Protein 2PVQ (pdb70)

Sequence (201 aa):
MKLYYKVGAASLAPHIILSEAGLPYELEAVDLKAKKTADGGDYFAVNPRGAVPALEVKPGTVITQNAAILQYIGDHSDVAAFKPAYGSIERARLQEALGFCSSDLHAAFSGLFAPNLSEEARAGVIANINRRLGQLEAMLSDKNAYWLGDDFTQPDAYASSVIIGWGVGQKLDLSAYPKALKLRERVLARPNVQKAFKEEGLN

GO terms:
  GO:0004364 glutathione transferase activity (F, EXP)

CATH classification: 3.40.30.10 (+1 more: 1.20.1050.10)

B-factor: mean 25.56, std 7.86, range [12.81, 60.01]

Organism: Brucella anthropi (NCBI:txid529)

InterPro domains:
  IPR004045 Glutathione S-transferase, N-terminal [PF02798] (1-74)
  IPR004045 Glutathione S-transferase, N-terminal [PS50404] (1-81)
  IPR004046 Glutathione S-transferase, C-terminal [PF00043] (120-189)
  IPR010987 Glutathione S-transferase, C-terminal-like [PS50405] (87-201)
  IPR036249 Thioredoxin-like superfamily [SSF52833] (1-76)
  IPR036282 Glutathione S-transferase, C-terminal domain superfamily [SSF47616] (89-198)
  IPR040079 Glutathione transferase family [SFLDS00019] (1-200)

Nearest PDB structures (foldseek):
  2pvq-assembly1_A-2  TM=1.005E+00  e=2.227E-33  Brucella anthropi
  2nto-assembly1_A-2  TM=1.003E+00  e=1.674E-31  Brucella anthropi
  2dsa-assembly2_C  TM=9.566E-01  e=2.421E-17  Paraburkholderia xenovorans LB400
  1f2e-assembly1_A  TM=9.346E-01  e=2.579E-16  Sphingomonas paucimobilis
  6m1t-assembly1_B  TM=9.440E-01  e=5.297E-16  Sphingobium chungbukense

Secondary structure (DSSP, 8-state):
-EEEE-TTSTTHHHHHHHHHHT---EEEE-BTTTTB-TTS-BGGGT-TT--S-EEEEETTEEEESHHHHHHHHHHTSS-GGG-PPTTSHHHHHHHHHHHHHHHHHHHHHGGG-TT--HHHHHHHHHHHHHHHHHHHHH--TT-SBTTBSS--HHHHHHHHHHHHHHHTT---TT-HHHHHHHHHHHTSHHHHHHHHHTT--

Foldseek 3Di:
DEWEDAQLALSLLLLLLLLVLVDDYHYWYADLVQCATPVGDHVCVQPVVSDDTWDPPDPPDIDDDLLVSQQVSLCPGPDDLAHDDVVPVSVVVSSVLSVLLVQLSVLLVQCPDPPQDPVNNVVSVVSNVVSLVVQLVQADPCAQANSHPDDYSSLSSLLSSVVSCVVVVHDPVVRVSSVSSNVVSCPDPSSVVSCVVSVHD

Radius of gyration: 16.62 Å; Cα contacts (8 Å, |Δi|>4): 292; chains: 1; bounding box: 33×47×42 Å

Structure (mmCIF, N/CA/C/O backbone):
data_2PVQ
#
_entry.id   2PVQ
#
_cell.length_a   58.373
_cell.length_b   58.373
_cell.length_c   214.023
_cell.angle_alpha   90.00
_cell.angle_beta   90.00
_cell.angle_gamma   120.00
#
_symmetry.space_group_name_H-M   'P 61 2 2'
#
loop_
_entity.id
_entity.type
_entity.pdbx_description
1 polymer 'glutathione S-transferase'
2 non-polymer 'SULFATE ION'
3 non-polymer GLUTATHIONE
4 water water
#
loop_
_atom_site.group_PDB
_atom_site.id
_atom_site.type_symbol
_atom_site.label_atom_id
_atom_site.label_alt_id
_atom_site.label_comp_id
_atom_site.label_asym_id
_atom_site.label_entity_id
_atom_site.label_seq_id
_atom_site.pdbx_PDB_ins_code
_atom_site.Cartn_x
_atom_site.Cartn_y
_atom_site.Cartn_z
_atom_site.occupancy
_atom_site.B_iso_or_equiv
_atom_site.auth_seq_id
_atom_site.auth_comp_id
_atom_site.auth_asym_id
_atom_site.auth_atom_id
_atom_site.pdbx_PDB_model_num
ATOM 1 N N . MET A 1 1 ? 48.482 25.972 59.078 1.00 32.13 1 MET A N 1
ATOM 2 C CA . MET A 1 1 ? 47.640 24.823 59.472 1.00 29.37 1 MET A CA 1
ATOM 3 C C . MET A 1 1 ? 48.404 23.531 59.250 1.00 27.89 1 MET A C 1
ATOM 4 O O . MET A 1 1 ? 49.325 23.510 58.457 1.00 29.72 1 MET A O 1
ATOM 9 N N . LYS A 1 2 ? 48.014 22.452 59.937 1.00 25.26 2 LYS A N 1
ATOM 10 C CA . LYS A 1 2 ? 48.693 21.170 59.838 1.00 23.68 2 LYS A CA 1
ATOM 11 C C . LYS A 1 2 ? 47.743 20.075 59.358 1.00 21.33 2 LYS A C 1
ATOM 12 O O . LYS A 1 2 ? 46.771 19.795 60.035 1.00 19.29 2 LYS A O 1
ATOM 18 N N . LEU A 1 3 ? 48.080 19.439 58.243 1.00 20.07 3 LEU A N 1
ATOM 19 C CA . LEU A 1 3 ? 47.295 18.345 57.688 1.00 19.47 3 LEU A CA 1
ATOM 20 C C . LEU A 1 3 ? 47.863 16.997 58.096 1.00 20.06 3 LEU A C 1
ATOM 21 O O . LEU A 1 3 ? 49.011 16.703 57.814 1.00 22.04 3 LEU A O 1
ATOM 26 N N . TYR A 1 4 ? 47.025 16.185 58.738 1.00 19.83 4 TYR A N 1
ATOM 27 C CA . TYR A 1 4 ? 47.309 14.792 59.057 1.00 20.39 4 TYR A CA 1
ATOM 28 C C . TYR A 1 4 ? 46.858 13.934 57.866 1.00 20.72 4 TYR A C 1
ATOM 29 O O . TYR A 1 4 ? 45.697 13.989 57.470 1.00 19.13 4 TYR A O 1
ATOM 38 N N . TYR A 1 5 ? 47.794 13.180 57.285 1.00 21.27 5 TYR A N 1
ATOM 39 C CA . TYR A 1 5 ? 47.544 12.458 56.045 1.00 22.63 5 TYR A CA 1
ATOM 40 C C . TYR A 1 5 ? 48.194 11.074 56.091 1.00 24.43 5 TYR A C 1
ATOM 41 O O . TYR A 1 5 ? 49.076 10.821 56.918 1.00 25.20 5 TYR A O 1
ATOM 50 N N . LYS A 1 6 ? 47.711 10.176 55.236 1.00 25.44 6 LYS A N 1
ATOM 51 C CA . LYS A 1 6 ? 48.416 8.932 54.900 1.00 26.75 6 LYS A CA 1
ATOM 52 C C . LYS A 1 6 ? 48.629 8.948 53.388 1.00 26.45 6 LYS A C 1
ATOM 53 O O . LYS A 1 6 ? 47.741 9.376 52.652 1.00 24.56 6 LYS A O 1
ATOM 59 N N . VAL A 1 7 ? 49.779 8.445 52.933 1.00 26.91 7 VAL A N 1
ATOM 60 C CA . VAL A 1 7 ? 50.148 8.460 51.511 1.00 27.03 7 VAL A CA 1
ATOM 61 C C . VAL A 1 7 ? 49.047 7.829 50.671 1.00 27.72 7 VAL A C 1
ATOM 62 O O . VAL A 1 7 ? 48.647 6.684 50.914 1.00 28.67 7 VAL A O 1
ATOM 66 N N . GLY A 1 8 ? 48.534 8.608 49.716 1.00 27.35 8 GLY A N 1
ATOM 67 C CA . GLY A 1 8 ? 47.553 8.142 48.750 1.00 27.40 8 GLY A CA 1
ATOM 68 C C . GLY A 1 8 ? 46.121 7.983 49.220 1.00 26.31 8 GLY A C 1
ATOM 69 O O . GLY A 1 8 ? 45.263 7.541 48.445 1.00 27.85 8 GLY A O 1
ATOM 70 N N . ALA A 1 9 ? 45.855 8.350 50.469 1.00 24.86 9 ALA A N 1
ATOM 71 C CA . ALA A 1 9 ? 44.557 8.163 51.084 1.00 23.96 9 ALA A CA 1
ATOM 72 C C . ALA A 1 9 ? 43.724 9.389 50.716 1.00 23.58 9 ALA A C 1
ATOM 73 O O . ALA A 1 9 ? 44.218 10.284 50.022 1.00 22.87 9 ALA A O 1
ATOM 75 N N . ALA A 1 10 ? 42.487 9.440 51.201 1.00 21.90 10 ALA A N 1
ATOM 76 C CA . ALA A 1 10 ? 41.568 10.521 50.870 1.00 21.06 10 ALA A CA 1
ATOM 77 C C . ALA A 1 10 ? 42.066 11.888 51.328 1.00 19.92 10 ALA A C 1
ATOM 78 O O . ALA A 1 10 ? 41.579 12.920 50.867 1.00 20.89 10 ALA A O 1
ATOM 80 N N . SER A 1 11 ? 43.009 11.898 52.256 1.00 20.18 11 SER A N 1
ATOM 81 C CA . SER A 1 11 ? 43.680 13.128 52.697 1.00 18.76 11 SER A CA 1
ATOM 82 C C . SER A 1 11 ? 44.476 13.835 51.572 1.00 18.36 11 SER A C 1
ATOM 83 O O . SER A 1 11 ? 44.818 15.012 51.695 1.00 17.95 11 SER A O 1
ATOM 86 N N . LEU A 1 12 ? 44.738 13.141 50.459 1.00 17.97 12 LEU A N 1
ATOM 87 C CA . LEU A 1 12 ? 45.380 13.759 49.296 1.00 18.52 12 LEU A CA 1
ATOM 88 C C . LEU A 1 12 ? 44.536 14.876 48.696 1.00 17.85 12 LEU A C 1
ATOM 89 O O . LEU A 1 12 ? 45.074 15.855 48.169 1.00 16.84 12 LEU A O 1
ATOM 94 N N . ALA A 1 13 ? 43.208 14.760 48.825 1.00 17.32 13 ALA A N 1
ATOM 95 C CA . ALA A 1 13 ? 42.310 15.795 48.359 1.00 16.56 13 ALA A CA 1
ATOM 96 C C . ALA A 1 13 ? 42.565 17.163 49.020 1.00 16.29 13 ALA A C 1
ATOM 97 O O . ALA A 1 13 ? 42.891 18.131 48.316 1.00 16.80 13 ALA A O 1
ATOM 99 N N . PRO A 1 14 ? 42.476 17.285 50.350 1.00 15.87 14 PRO A N 1
ATOM 100 C CA . PRO A 1 14 ? 42.858 18.564 50.978 1.00 15.61 14 PRO A CA 1
ATOM 101 C C . PRO A 1 14 ? 44.337 18.922 50.839 1.00 16.04 14 PRO A C 1
ATOM 102 O O . PRO A 1 14 ? 44.652 20.090 50.847 1.00 15.34 14 PRO A O 1
ATOM 106 N N . HIS A 1 15 ? 45.220 17.943 50.695 1.00 16.40 15 HIS A N 1
ATOM 107 C CA . HIS A 1 15 ? 46.632 18.241 50.413 1.00 17.56 15 HIS A CA 1
ATOM 108 C C . HIS A 1 15 ? 46.717 19.017 49.093 1.00 17.08 15 HIS A C 1
ATOM 109 O O . HIS A 1 15 ? 47.364 20.054 49.020 1.00 16.53 15 HIS A O 1
ATOM 116 N N . ILE A 1 16 ? 46.008 18.537 48.078 1.00 17.12 16 ILE A N 1
ATOM 117 C CA . ILE A 1 16 ? 45.959 19.188 46.773 1.00 16.72 16 ILE A CA 1
ATOM 118 C C . ILE A 1 16 ? 45.395 20.611 46.921 1.00 16.57 16 ILE A C 1
ATOM 119 O O . ILE A 1 16 ? 45.961 21.571 46.403 1.00 16.04 16 ILE A O 1
ATOM 124 N N . ILE A 1 17 ? 44.306 20.758 47.672 1.00 15.90 17 ILE A N 1
ATOM 125 C CA . ILE A 1 17 ? 43.656 22.050 47.785 1.00 15.77 17 ILE A CA 1
ATOM 126 C C . ILE A 1 17 ? 44.483 23.070 48.586 1.00 16.67 17 ILE A C 1
ATOM 127 O O . ILE A 1 17 ? 44.543 24.226 48.194 1.00 17.60 17 ILE A O 1
ATOM 132 N N . LEU A 1 18 ? 45.169 22.618 49.640 1.00 17.36 18 LEU A N 1
ATOM 133 C CA . LEU A 1 18 ? 46.134 23.436 50.360 1.00 17.75 18 LEU A CA 1
ATOM 134 C C . LEU A 1 18 ? 47.232 23.932 49.423 1.00 18.62 18 LEU A C 1
ATOM 135 O O . LEU A 1 18 ? 47.577 25.119 49.451 1.00 18.47 18 LEU A O 1
ATOM 140 N N . SER A 1 19 ? 47.766 23.041 48.584 1.00 18.83 19 SER A N 1
ATOM 141 C CA . SER A 1 19 ? 48.800 23.444 47.623 1.00 20.66 19 SER A CA 1
ATOM 142 C C . SER A 1 19 ? 48.277 24.476 46.590 1.00 21.05 19 SER A C 1
ATOM 143 O O . SER A 1 19 ? 48.934 25.476 46.323 1.00 21.96 19 SER A O 1
ATOM 146 N N . GLU A 1 20 ? 47.083 24.239 46.052 1.00 19.64 20 GLU A N 1
ATOM 147 C CA . GLU A 1 20 ? 46.435 25.136 45.113 1.00 20.49 20 GLU A CA 1
ATOM 148 C C . GLU A 1 20 ? 46.130 26.506 45.721 1.00 21.15 20 GLU A C 1
ATOM 149 O O . GLU A 1 20 ? 46.189 27.511 45.011 1.00 22.29 20 GLU A O 1
ATOM 155 N N . ALA A 1 21 ? 45.787 26.541 47.012 1.00 23.17 21 ALA A N 1
ATOM 156 C CA . ALA A 1 21 ? 45.461 27.787 47.703 1.00 24.76 21 ALA A CA 1
ATOM 157 C C . ALA A 1 21 ? 46.702 28.629 47.973 1.00 26.11 21 ALA A C 1
ATOM 158 O O . ALA A 1 21 ? 46.593 29.832 48.140 1.00 27.25 21 ALA A O 1
ATOM 160 N N . GLY A 1 22 ? 47.858 27.978 48.064 1.00 27.60 22 GLY A N 1
ATOM 161 C CA . GLY A 1 22 ? 49.124 28.653 48.312 1.00 29.06 22 GLY A CA 1
ATOM 162 C C . GLY A 1 22 ? 49.323 29.167 49.732 1.00 30.94 22 GLY A C 1
ATOM 163 O O . GLY A 1 22 ? 50.228 29.964 49.980 1.00 32.27 22 GLY A O 1
ATOM 164 N N . LEU A 1 23 ? 48.480 28.726 50.662 1.00 31.43 23 LEU A N 1
ATOM 165 C CA . LEU A 1 23 ? 48.636 29.088 52.059 1.00 32.42 23 LEU A CA 1
ATOM 166 C C . LEU A 1 23 ? 49.724 28.193 52.664 1.00 32.41 23 LEU A C 1
ATOM 167 O O . LEU A 1 23 ? 49.986 27.089 52.149 1.00 31.05 23 LEU A O 1
ATOM 172 N N . PRO A 1 24 ? 50.353 28.654 53.748 1.00 33.31 24 PRO A N 1
ATOM 173 C CA . PRO A 1 24 ? 51.393 27.862 54.418 1.00 33.06 24 PRO A CA 1
ATOM 174 C C . PRO A 1 24 ? 50.759 26.709 55.144 1.00 31.51 24 PRO A C 1
ATOM 175 O O . PRO A 1 24 ? 49.706 26.903 55.753 1.00 32.32 24 PRO A O 1
ATOM 179 N N . TYR A 1 25 ? 51.370 25.536 55.056 1.00 29.66 25 TYR A N 1
ATOM 180 C CA . TYR A 1 25 ? 50.897 24.356 55.759 1.00 28.32 25 TYR A CA 1
ATOM 181 C C . TYR A 1 25 ? 52.019 23.397 56.102 1.00 28.46 25 TYR A C 1
ATOM 182 O O . TYR A 1 25 ? 53.071 23.380 55.464 1.00 28.74 25 TYR A O 1
ATOM 191 N N . GLU A 1 26 ? 51.765 22.607 57.134 1.00 28.12 26 GLU A N 1
ATOM 192 C CA . GLU A 1 26 ? 52.659 21.569 57.590 1.00 28.46 26 GLU A CA 1
ATOM 193 C C . GLU A 1 26 ? 51.925 20.263 57.356 1.00 27.36 26 GLU A C 1
ATOM 194 O O . GLU A 1 26 ? 50.680 20.254 57.306 1.00 26.61 26 GLU A O 1
ATOM 200 N N . LEU A 1 27 ? 52.680 19.180 57.173 1.00 25.96 27 LEU A N 1
ATOM 201 C CA . LEU A 1 27 ? 52.118 17.841 56.965 1.00 25.76 27 LEU A CA 1
ATOM 202 C C . LEU A 1 27 ? 52.520 16.859 58.084 1.00 26.12 27 LEU A C 1
ATOM 203 O O . LEU A 1 27 ? 53.640 16.901 58.588 1.00 27.17 27 LEU A O 1
ATOM 208 N N . GLU A 1 28 ? 51.631 15.942 58.440 1.00 25.79 28 GLU A N 1
ATOM 209 C CA . GLU A 1 28 ? 51.922 14.916 59.437 1.00 25.82 28 GLU A CA 1
ATOM 210 C C . GLU A 1 28 ? 51.469 13.560 58.975 1.00 25.62 28 GLU A C 1
ATOM 211 O O . GLU A 1 28 ? 50.279 13.317 58.857 1.00 24.85 28 GLU A O 1
ATOM 217 N N . ALA A 1 29 ? 52.413 12.651 58.763 1.00 25.83 29 ALA A N 1
ATOM 218 C CA . ALA A 1 29 ? 52.089 11.339 58.287 1.00 26.31 29 ALA A CA 1
ATOM 219 C C . ALA A 1 29 ? 51.606 10.478 59.466 1.00 26.52 29 ALA A C 1
ATOM 220 O O . ALA A 1 29 ? 52.249 10.397 60.513 1.00 27.03 29 ALA A O 1
ATOM 222 N N . VAL A 1 30 ? 50.480 9.821 59.266 1.00 26.56 30 VAL A N 1
ATOM 223 C CA . VAL A 1 30 ? 49.875 8.967 60.266 1.00 26.97 30 VAL A CA 1
ATOM 224 C C . VAL A 1 30 ? 50.051 7.492 59.885 1.00 28.68 30 VAL A C 1
ATOM 225 O O . VAL A 1 30 ? 49.830 7.107 58.738 1.00 28.31 30 VAL A O 1
ATOM 229 N N . ASP A 1 31 ? 50.426 6.679 60.869 1.00 30.07 31 ASP A N 1
ATOM 230 C CA . ASP A 1 31 ? 50.410 5.227 60.748 1.00 32.28 31 ASP A CA 1
ATOM 231 C C . ASP A 1 31 ? 49.020 4.775 61.170 1.00 32.50 31 ASP A C 1
ATOM 232 O O . ASP A 1 31 ? 48.685 4.801 62.349 1.00 32.33 31 ASP A O 1
ATOM 237 N N . LEU A 1 32 ? 48.195 4.388 60.198 1.00 33.60 32 LEU A N 1
ATOM 238 C CA . LEU A 1 32 ? 46.792 4.039 60.472 1.00 34.78 32 LEU A CA 1
ATOM 239 C C . LEU A 1 32 ? 46.623 2.627 61.036 1.00 35.92 32 LEU A C 1
ATOM 240 O O . LEU A 1 32 ? 45.587 2.302 61.609 1.00 37.00 32 LEU A O 1
ATOM 245 N N . LYS A 1 33 ? 47.624 1.782 60.837 1.00 36.98 33 LYS A N 1
ATOM 246 C CA . LYS A 1 33 ? 47.638 0.456 61.451 1.00 38.05 33 LYS A CA 1
ATOM 247 C C . LYS A 1 33 ? 47.699 0.593 62.978 1.00 37.18 33 LYS A C 1
ATOM 248 O O . LYS A 1 33 ? 46.825 0.116 63.684 1.00 38.68 33 LYS A O 1
ATOM 254 N N . ALA A 1 34 ? 48.737 1.253 63.476 1.00 35.68 34 ALA A N 1
ATOM 255 C CA . ALA A 1 34 ? 48.922 1.451 64.907 1.00 34.59 34 ALA A CA 1
ATOM 256 C C . ALA A 1 34 ? 48.138 2.657 65.446 1.00 33.22 34 ALA A C 1
ATOM 257 O O . ALA A 1 34 ? 48.129 2.896 66.652 1.00 32.87 34 ALA A O 1
ATOM 259 N N . LYS A 1 35 ? 47.499 3.415 64.555 1.00 31.69 35 LYS A N 1
ATOM 260 C CA . LYS A 1 35 ?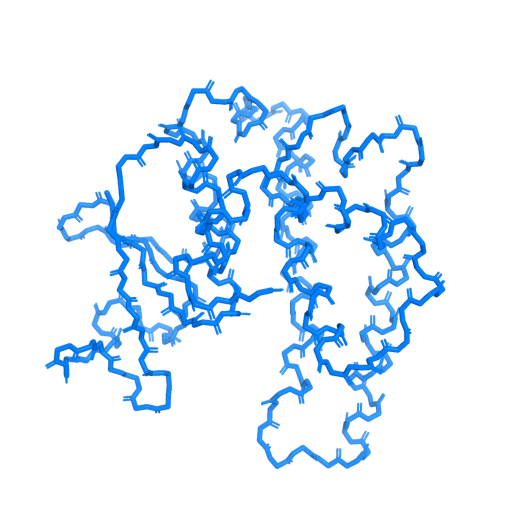 46.818 4.666 64.923 1.00 30.39 35 LYS A CA 1
ATOM 261 C C . LYS A 1 35 ? 47.757 5.581 65.727 1.00 28.77 35 LYS A C 1
ATOM 262 O O . LYS A 1 35 ? 47.443 5.995 66.840 1.00 28.19 35 LYS A O 1
ATOM 268 N N . LYS A 1 36 ? 48.911 5.869 65.138 1.00 28.04 36 LYS A N 1
ATOM 269 C CA . LYS A 1 36 ? 49.930 6.695 65.768 1.00 28.26 36 LYS A CA 1
ATOM 270 C C . LYS A 1 36 ? 50.412 7.808 64.844 1.00 27.69 36 LYS A C 1
ATOM 271 O O . LYS A 1 36 ? 50.447 7.654 63.622 1.00 27.83 36 LYS A O 1
ATOM 277 N N . THR A 1 37 ? 50.757 8.943 65.439 1.00 27.89 37 THR A N 1
ATOM 278 C CA . THR A 1 37 ? 51.481 9.987 64.729 1.00 27.80 37 THR A CA 1
ATOM 279 C C . THR A 1 37 ? 52.936 9.590 64.636 1.00 29.15 37 THR A C 1
ATOM 280 O O . THR A 1 37 ? 53.346 8.582 65.199 1.00 30.03 37 THR A O 1
ATOM 284 N N . ALA A 1 38 ? 53.716 10.381 63.909 1.00 29.71 38 ALA A N 1
ATOM 285 C CA . ALA A 1 38 ? 55.053 9.987 63.535 1.00 30.58 38 ALA A CA 1
ATOM 286 C C . ALA A 1 38 ? 56.000 10.015 64.745 1.00 31.72 38 ALA A C 1
ATOM 287 O O . ALA A 1 38 ? 56.984 9.271 64.791 1.00 31.95 38 ALA A O 1
ATOM 289 N N . ASP A 1 39 ? 55.680 10.854 65.732 1.00 31.68 39 ASP A N 1
ATOM 290 C CA . ASP A 1 39 ? 56.416 10.870 67.001 1.00 32.82 39 ASP A CA 1
ATOM 291 C C . ASP A 1 39 ? 56.061 9.703 67.944 1.00 33.61 39 ASP A C 1
ATOM 292 O O . ASP A 1 39 ? 56.750 9.479 68.931 1.00 34.87 39 ASP A O 1
ATOM 297 N N . GLY A 1 40 ? 55.011 8.950 67.624 1.00 32.93 40 GLY A N 1
ATOM 298 C CA . GLY A 1 40 ? 54.640 7.749 68.370 1.00 33.49 40 GLY A CA 1
ATOM 299 C C . GLY A 1 40 ? 53.432 7.980 69.269 1.00 32.93 40 GLY A C 1
ATOM 300 O O . GLY A 1 40 ? 52.989 7.088 69.989 1.00 34.00 40 GLY A O 1
ATOM 301 N N . GLY A 1 41 ? 52.892 9.185 69.212 1.00 29.67 41 GLY A N 1
ATOM 302 C CA . GLY A 1 41 ? 51.712 9.545 69.964 1.00 30.03 41 GLY A CA 1
ATOM 303 C C . GLY A 1 41 ? 50.417 8.961 69.431 1.00 28.48 41 GLY A C 1
ATOM 304 O O . GLY A 1 41 ? 50.363 8.374 68.341 1.00 28.37 41 GLY A O 1
ATOM 305 N N . ASP A 1 42 ? 49.369 9.148 70.220 1.00 28.09 42 ASP A N 1
ATOM 306 C CA . ASP A 1 42 ? 48.060 8.555 69.941 1.00 27.05 42 ASP A CA 1
ATOM 307 C C . ASP A 1 42 ? 47.272 9.408 68.938 1.00 24.97 42 ASP A C 1
ATOM 308 O O . ASP A 1 42 ? 46.822 10.519 69.260 1.00 24.42 42 ASP A O 1
ATOM 313 N N . TYR A 1 43 ? 47.105 8.879 67.734 1.00 23.79 43 TYR A N 1
ATOM 314 C CA . TYR A 1 43 ? 46.335 9.587 66.705 1.00 23.01 43 TYR A CA 1
ATOM 315 C C . TYR A 1 43 ? 44.862 9.791 67.101 1.00 23.04 43 TYR A C 1
ATOM 316 O O . TYR A 1 43 ? 44.216 10.723 66.629 1.00 21.77 43 TYR A O 1
ATOM 325 N N . PHE A 1 44 ? 44.321 8.922 67.953 1.00 23.81 44 PHE A N 1
ATOM 326 C CA . PHE A 1 44 ? 42.951 9.138 68.443 1.00 24.33 44 PHE A CA 1
ATOM 327 C C . PHE A 1 44 ? 42.757 10.466 69.225 1.00 24.38 44 PHE A C 1
ATOM 328 O O . PHE A 1 44 ? 41.642 10.994 69.291 1.00 22.64 44 PHE A O 1
ATOM 336 N N . ALA A 1 45 ? 43.834 11.005 69.800 1.00 24.65 45 ALA A N 1
ATOM 337 C CA . ALA A 1 45 ? 43.770 12.303 70.462 1.00 26.14 45 ALA A CA 1
ATOM 338 C C . ALA A 1 45 ? 43.605 13.445 69.448 1.00 25.31 45 ALA A C 1
ATOM 339 O O . ALA A 1 45 ? 43.095 14.533 69.804 1.00 27.15 45 ALA A O 1
ATOM 341 N N . VAL A 1 46 ? 44.096 13.213 68.224 1.00 23.61 46 VAL A N 1
ATOM 342 C CA . VAL A 1 46 ? 43.934 14.133 67.099 1.00 22.36 46 VAL A CA 1
ATOM 343 C C . VAL A 1 46 ? 42.553 14.002 66.461 1.00 21.26 46 VAL A C 1
ATOM 344 O O . VAL A 1 46 ? 41.790 14.970 66.437 1.00 20.20 46 VAL A O 1
ATOM 348 N N . ASN A 1 47 ? 42.222 12.792 65.988 1.00 19.65 47 ASN A N 1
ATOM 349 C CA . ASN A 1 47 ? 40.881 12.468 65.502 1.00 19.67 47 ASN A CA 1
ATOM 350 C C . ASN A 1 47 ? 40.326 11.232 66.221 1.00 20.81 47 ASN A C 1
ATOM 351 O O . ASN A 1 47 ? 40.762 10.135 65.927 1.00 21.30 47 ASN A O 1
ATOM 356 N N . PRO A 1 48 ? 39.415 11.401 67.187 1.00 21.27 48 PRO A N 1
ATOM 357 C CA . PRO A 1 48 ? 38.815 10.240 67.860 1.00 21.41 48 PRO A CA 1
ATOM 358 C C . PRO A 1 48 ? 38.091 9.226 66.937 1.00 22.14 48 PRO A C 1
ATOM 359 O O . PRO A 1 48 ? 37.948 8.065 67.356 1.00 23.07 48 PRO A O 1
ATOM 363 N N . ARG A 1 49 ? 37.670 9.628 65.738 1.00 22.03 49 ARG A N 1
ATOM 364 C CA . ARG A 1 49 ? 37.144 8.687 64.726 1.00 22.47 49 ARG A CA 1
ATOM 365 C C . ARG A 1 49 ? 38.242 7.863 64.062 1.00 22.90 49 ARG A C 1
ATOM 366 O O . ARG A 1 49 ? 37.950 6.886 63.381 1.00 23.35 49 ARG A O 1
ATOM 374 N N . GLY A 1 50 ? 39.499 8.267 64.213 1.00 22.30 50 GLY A N 1
ATOM 375 C CA . GLY A 1 50 ? 40.615 7.446 63.757 1.00 23.23 50 GLY A CA 1
ATOM 376 C C . GLY A 1 50 ? 40.994 7.578 62.293 1.00 22.99 50 GLY A C 1
ATOM 377 O O . GLY A 1 50 ? 41.872 6.846 61.808 1.00 25.42 50 GLY A O 1
ATOM 378 N N . ALA A 1 51 ? 40.382 8.510 61.577 1.00 21.52 51 ALA A N 1
ATOM 379 C CA . ALA A 1 51 ? 40.600 8.617 60.137 1.00 21.51 51 ALA A CA 1
ATOM 380 C C . ALA A 1 51 ? 41.458 9.808 59.786 1.00 20.12 51 ALA A C 1
ATOM 381 O O . ALA A 1 51 ? 41.548 10.767 60.559 1.00 18.63 51 ALA A O 1
ATOM 383 N N . VAL A 1 52 ? 42.097 9.706 58.627 1.00 21.12 52 VAL A N 1
ATOM 384 C CA . VAL A 1 52 ? 42.644 10.862 57.908 1.00 21.26 52 VAL A CA 1
ATOM 385 C C . VAL A 1 52 ? 41.665 11.233 56.789 1.00 21.00 52 VAL A C 1
ATOM 386 O O . VAL A 1 52 ? 40.919 10.364 56.324 1.00 21.30 52 VAL A O 1
ATOM 390 N N . PRO A 1 53 ? 41.593 12.503 56.375 1.00 19.36 53 PRO A N 1
ATOM 391 C CA . PRO A 1 53 ? 42.383 13.622 56.927 1.00 18.16 53 PRO A CA 1
ATOM 392 C C . PRO A 1 53 ? 41.887 14.184 58.264 1.00 17.68 53 PRO A C 1
ATOM 393 O O . PRO A 1 53 ? 40.746 13.969 58.661 1.00 16.41 53 PRO A O 1
ATOM 397 N N . ALA A 1 54 ? 42.780 14.898 58.950 1.00 16.45 54 ALA A N 1
ATOM 398 C CA . ALA A 1 54 ? 42.378 15.859 59.972 1.00 17.08 54 ALA A CA 1
ATOM 399 C C . ALA A 1 54 ? 43.213 17.102 59.746 1.00 16.64 54 ALA A C 1
ATOM 400 O O . ALA A 1 54 ? 44.359 17.009 59.287 1.00 17.69 54 ALA A O 1
ATOM 402 N N . LEU A 1 55 ? 42.636 18.266 60.019 1.00 16.16 55 LEU A N 1
ATOM 403 C CA . LEU A 1 55 ? 43.309 19.543 59.810 1.00 16.00 55 LEU A CA 1
ATOM 404 C C . LEU A 1 55 ? 43.402 20.333 61.139 1.00 16.64 55 LEU A C 1
ATOM 405 O O . LEU A 1 55 ? 42.405 20.751 61.698 1.00 15.13 55 LEU A O 1
ATOM 410 N N . GLU A 1 56 ? 44.597 20.533 61.663 1.00 17.17 56 GLU A N 1
ATOM 411 C CA . GLU A 1 56 ? 44.759 21.412 62.839 1.00 18.33 56 GLU A CA 1
ATOM 412 C C . GLU A 1 56 ? 44.830 22.849 62.320 1.00 19.90 56 GLU A C 1
ATOM 413 O O . GLU A 1 56 ? 45.777 23.225 61.636 1.00 21.72 56 GLU A O 1
ATOM 419 N N . VAL A 1 57 ? 43.803 23.634 62.590 1.00 21.16 57 VAL A N 1
ATOM 420 C CA . VAL A 1 57 ? 43.736 24.998 62.108 1.00 22.60 57 VAL A CA 1
ATOM 421 C C . VAL A 1 57 ? 44.677 25.850 62.937 1.00 24.18 57 VAL A C 1
ATOM 422 O O . VAL A 1 57 ? 45.399 26.719 62.408 1.00 24.79 57 VAL A O 1
ATOM 426 N N . LYS A 1 58 ? 44.662 25.603 64.241 1.00 23.40 58 LYS A N 1
ATOM 427 C CA . LYS A 1 58 ? 45.626 26.172 65.185 1.00 25.30 58 LYS A CA 1
ATOM 428 C C . LYS A 1 58 ? 45.612 25.274 66.420 1.00 23.78 58 LYS A C 1
ATOM 429 O O . LYS A 1 58 ? 44.691 24.488 66.579 1.00 22.67 58 LYS A O 1
ATOM 435 N N . PRO A 1 59 ? 46.598 25.380 67.298 1.00 24.51 59 PRO A N 1
ATOM 436 C CA . PRO A 1 59 ? 46.625 24.499 68.471 1.00 23.63 59 PRO A CA 1
ATOM 437 C C . PRO A 1 59 ? 45.265 24.472 69.203 1.00 22.96 59 PRO A C 1
ATOM 438 O O . PRO A 1 59 ? 44.698 25.515 69.591 1.00 23.32 59 PRO A O 1
ATOM 442 N N . GLY A 1 60 ? 44.749 23.269 69.377 1.00 21.31 60 GLY A N 1
ATOM 443 C CA . GLY A 1 60 ? 43.503 23.066 70.078 1.00 21.10 60 GLY A CA 1
ATOM 444 C C . GLY A 1 60 ? 42.268 23.029 69.203 1.00 21.40 60 GLY A C 1
ATOM 445 O O . GLY A 1 60 ? 41.183 22.726 69.704 1.00 21.08 60 GLY A O 1
ATOM 446 N N . THR A 1 61 ? 42.424 23.319 67.914 1.00 20.45 61 THR A N 1
ATOM 447 C CA . THR A 1 61 ? 41.312 23.311 66.968 1.00 20.76 61 THR A CA 1
ATOM 448 C C . THR A 1 61 ? 41.637 22.397 65.802 1.00 19.40 61 THR A C 1
ATOM 449 O O . THR A 1 61 ? 42.414 22.743 64.928 1.00 18.66 61 THR A O 1
ATOM 453 N N . VAL A 1 62 ? 41.046 21.201 65.815 1.00 18.26 62 VAL A N 1
ATOM 454 C CA . VAL A 1 62 ? 41.230 20.228 64.754 1.00 18.33 62 VAL A CA 1
ATOM 455 C C . VAL A 1 62 ? 39.883 19.950 64.105 1.00 17.86 62 VAL A C 1
ATOM 456 O O . VAL A 1 62 ? 38.919 19.608 64.802 1.00 17.72 62 VAL A O 1
ATOM 460 N N . ILE A 1 63 ? 39.825 20.108 62.793 1.00 17.01 63 ILE A N 1
ATOM 461 C CA . ILE A 1 63 ? 38.631 19.823 62.017 1.00 17.52 63 ILE A CA 1
ATOM 462 C C . ILE A 1 63 ? 38.781 18.470 61.366 1.00 16.44 63 ILE A C 1
ATOM 463 O O . ILE A 1 63 ? 39.826 18.158 60.790 1.00 16.24 63 ILE A O 1
ATOM 468 N N . THR A 1 64 ? 37.734 17.661 61.458 1.00 16.38 64 THR A N 1
ATOM 469 C CA . THR A 1 64 ? 37.728 16.380 60.790 1.00 16.24 64 THR A CA 1
ATOM 470 C C . THR A 1 64 ? 36.603 16.392 59.768 1.00 15.97 64 THR A C 1
ATOM 471 O O . THR A 1 64 ? 35.791 17.312 59.752 1.00 17.38 64 THR A O 1
ATOM 475 N N . GLN A 1 65 ? 36.583 15.376 58.908 1.00 15.27 65 GLN A N 1
ATOM 476 C CA . GLN A 1 65 ? 35.628 15.206 57.801 1.00 16.01 65 GLN A CA 1
ATOM 477 C C . GLN A 1 65 ? 36.057 16.001 56.568 1.00 16.73 65 GLN A C 1
ATOM 478 O O . GLN A 1 65 ? 36.156 17.234 56.593 1.00 15.06 65 GLN A O 1
ATOM 484 N N . ASN A 1 66 ? 36.267 15.280 55.471 1.00 16.96 66 ASN A N 1
ATOM 485 C CA . ASN A 1 66 ? 36.779 15.911 54.268 1.00 16.57 66 ASN A CA 1
ATOM 486 C C . ASN A 1 66 ? 35.938 17.112 53.796 1.00 16.17 66 ASN A C 1
ATOM 487 O O . ASN A 1 66 ? 36.501 18.146 53.433 1.00 15.79 66 ASN A O 1
ATOM 492 N N . ALA A 1 67 ? 34.609 17.000 53.805 1.00 16.01 67 ALA A N 1
ATOM 493 C CA . ALA A 1 67 ? 33.791 18.125 53.321 1.00 15.64 67 ALA A CA 1
ATOM 494 C C . ALA A 1 67 ? 34.065 19.420 54.105 1.00 14.67 67 ALA A C 1
ATOM 495 O O . ALA A 1 67 ? 34.181 20.506 53.519 1.00 15.46 67 ALA A O 1
ATOM 497 N N . ALA A 1 68 ? 34.185 19.292 55.417 1.00 14.36 68 ALA A N 1
ATOM 498 C CA . ALA A 1 68 ? 34.487 20.409 56.305 1.00 14.94 68 ALA A CA 1
ATOM 499 C C . ALA A 1 68 ? 35.871 20.960 56.077 1.00 14.50 68 ALA A C 1
ATOM 500 O O . ALA A 1 68 ? 36.070 22.177 56.088 1.00 14.92 68 ALA A O 1
ATOM 502 N N . ILE A 1 69 ? 36.851 20.069 55.964 1.00 13.87 69 ILE A N 1
ATOM 503 C CA . ILE A 1 69 ? 38.226 20.489 55.778 1.00 14.15 69 ILE A CA 1
ATOM 504 C C . ILE A 1 69 ? 38.393 21.196 54.426 1.00 14.65 69 ILE A C 1
ATOM 505 O O . ILE A 1 69 ? 38.988 22.291 54.344 1.00 14.21 69 ILE A O 1
ATOM 510 N N . LEU A 1 70 ? 37.841 20.594 53.383 1.00 14.66 70 LEU A N 1
ATOM 511 C CA . LEU A 1 70 ? 37.945 21.135 52.019 1.00 14.14 70 LEU A CA 1
ATOM 512 C C . LEU A 1 70 ? 37.321 22.509 51.905 1.00 13.62 70 LEU A C 1
ATOM 513 O O . LEU A 1 70 ? 37.874 23.395 51.261 1.00 12.97 70 LEU A O 1
ATOM 518 N N . GLN A 1 71 ? 36.212 22.721 52.598 1.00 13.84 71 GLN A N 1
ATOM 519 C CA . GLN A 1 71 ? 35.545 24.021 52.539 1.00 14.63 71 GLN A CA 1
ATOM 520 C C . GLN A 1 71 ? 36.195 25.050 53.463 1.00 15.40 71 GLN A C 1
ATOM 521 O O . GLN A 1 71 ? 36.147 26.248 53.191 1.00 16.14 71 GLN A O 1
ATOM 527 N N . TYR A 1 72 ? 36.794 24.599 54.570 1.00 14.82 72 TYR A N 1
ATOM 528 C CA . TYR A 1 72 ? 37.506 25.522 55.435 1.00 15.13 72 TYR A CA 1
ATOM 529 C C . TYR A 1 72 ? 38.710 26.089 54.652 1.00 15.57 72 TYR A C 1
ATOM 530 O O . TYR A 1 72 ? 38.954 27.311 54.622 1.00 14.97 72 TYR A O 1
ATOM 539 N N . ILE A 1 73 ? 39.463 25.200 54.030 1.00 14.63 73 ILE A N 1
ATOM 540 C CA . ILE A 1 73 ? 40.597 25.653 53.236 1.00 15.72 73 ILE A CA 1
ATOM 541 C C . ILE A 1 73 ? 40.120 26.611 52.149 1.00 15.23 73 ILE A C 1
ATOM 542 O O . ILE A 1 73 ? 40.718 27.640 51.960 1.00 15.58 73 ILE A O 1
ATOM 547 N N . GLY A 1 74 ? 39.038 26.274 51.452 1.00 14.94 74 GLY A N 1
ATOM 548 C CA . GLY A 1 74 ? 38.558 27.111 50.370 1.00 15.54 74 GLY A CA 1
ATOM 549 C C . GLY A 1 74 ? 38.128 28.501 50.834 1.00 16.58 74 GLY A C 1
ATOM 550 O O . GLY A 1 74 ? 38.441 29.500 50.186 1.00 17.29 74 GLY A O 1
ATOM 551 N N . ASP A 1 75 ? 37.434 28.554 51.974 1.00 16.45 75 ASP A N 1
ATOM 552 C CA . ASP A 1 75 ? 36.920 29.809 52.536 1.00 18.12 75 ASP A CA 1
ATOM 553 C C . ASP A 1 75 ? 38.076 30.707 53.050 1.00 19.14 75 ASP A C 1
ATOM 554 O O . ASP A 1 75 ? 37.935 31.934 53.111 1.00 21.55 75 ASP A O 1
ATOM 559 N N . HIS A 1 76 ? 39.208 30.111 53.388 1.00 17.31 76 HIS A N 1
ATOM 560 C CA . HIS A 1 76 ? 40.388 30.860 53.810 1.00 19.50 76 HIS A CA 1
ATOM 561 C C . HIS A 1 76 ? 41.444 31.072 52.715 1.00 20.74 76 HIS A C 1
ATOM 562 O O . HIS A 1 76 ? 42.549 31.559 52.983 1.00 22.79 76 HIS A O 1
ATOM 569 N N . SER A 1 77 ? 41.068 30.748 51.488 1.00 20.24 77 SER A N 1
ATOM 570 C CA . SER A 1 77 ? 41.877 31.014 50.315 1.00 19.83 77 SER A CA 1
ATOM 571 C C . SER A 1 77 ? 41.417 32.272 49.608 1.00 20.60 77 SER A C 1
ATOM 572 O O . SER A 1 77 ? 40.389 32.877 49.963 1.00 20.42 77 SER A O 1
ATOM 575 N N . ASP A 1 78 ? 42.178 32.635 48.569 1.00 21.25 78 ASP A N 1
ATOM 576 C CA . ASP A 1 78 ? 41.805 33.715 47.654 1.00 21.55 78 ASP A CA 1
ATOM 577 C C . ASP A 1 78 ? 41.189 33.198 46.358 1.00 20.08 78 ASP A C 1
ATOM 578 O O . ASP A 1 78 ? 40.924 33.983 45.442 1.00 20.42 78 ASP A O 1
ATOM 583 N N . VAL A 1 79 ? 40.956 31.894 46.263 1.00 17.65 79 VAL A N 1
ATOM 584 C CA . VAL A 1 79 ? 40.439 31.305 45.027 1.00 16.97 79 VAL A CA 1
ATOM 585 C C . VAL A 1 79 ? 38.922 31.337 45.044 1.00 16.45 79 VAL A C 1
ATOM 586 O O . VAL A 1 79 ? 38.304 30.551 45.774 1.00 15.42 79 VAL A O 1
ATOM 590 N N . ALA A 1 80 ? 38.328 32.224 44.252 1.00 17.36 80 ALA A N 1
ATOM 591 C CA . ALA A 1 80 ? 36.876 32.447 44.279 1.00 17.84 80 ALA A CA 1
ATOM 592 C C . ALA A 1 80 ? 36.055 31.165 44.075 1.00 17.51 80 ALA A C 1
ATOM 593 O O . ALA A 1 80 ? 35.031 30.948 44.767 1.00 17.04 80 ALA A O 1
ATOM 595 N N . ALA A 1 81 ? 36.491 30.322 43.141 1.00 17.00 81 ALA A N 1
ATOM 596 C CA . ALA A 1 81 ? 35.757 29.064 42.862 1.00 17.81 81 ALA A CA 1
ATOM 597 C C . ALA A 1 81 ? 35.691 28.151 44.071 1.00 16.54 81 ALA A C 1
ATOM 598 O O . ALA A 1 81 ? 34.784 27.343 44.195 1.00 17.48 81 ALA A O 1
ATOM 600 N N . PHE A 1 82 ? 36.680 28.242 44.955 1.00 16.41 82 PHE A N 1
ATOM 601 C CA . PHE A 1 82 ? 36.732 27.384 46.121 1.00 15.18 82 PHE A CA 1
ATOM 602 C C . PHE A 1 82 ? 35.758 27.883 47.194 1.00 15.85 82 PHE A C 1
ATOM 603 O O . PHE A 1 82 ? 35.540 27.202 48.188 1.00 14.91 82 PHE A O 1
ATOM 611 N N . LYS A 1 83 ? 35.225 29.096 47.042 1.00 15.77 83 LYS A N 1
ATOM 612 C CA . LYS A 1 83 ? 34.469 29.717 48.138 1.00 16.03 83 LYS A CA 1
ATOM 613 C C . LYS A 1 83 ? 33.247 30.478 47.651 1.00 17.31 83 LYS A C 1
ATOM 614 O O . LYS A 1 83 ? 33.149 31.704 47.855 1.00 17.26 83 LYS A O 1
ATOM 620 N N . PRO A 1 84 ? 32.315 29.781 47.021 1.00 17.37 84 PRO A N 1
ATOM 621 C CA . PRO A 1 84 ? 31.084 30.433 46.572 1.00 19.31 84 PRO A CA 1
ATOM 622 C C . PRO A 1 84 ? 30.286 30.986 47.741 1.00 20.10 84 PRO A C 1
ATOM 623 O O . PRO A 1 84 ? 30.351 30.432 48.804 1.00 19.72 84 PRO A O 1
ATOM 627 N N . ALA A 1 85 ? 29.465 32.001 47.560 1.00 23.65 85 ALA A N 1
ATOM 628 C CA . ALA A 1 85 ? 28.631 32.400 48.721 1.00 24.39 85 ALA A CA 1
ATOM 629 C C . ALA A 1 85 ? 27.694 31.300 49.250 1.00 24.40 85 ALA A C 1
ATOM 630 O O . ALA A 1 85 ? 26.942 30.681 48.493 1.00 26.17 85 ALA A O 1
ATOM 632 N N . TYR A 1 86 ? 27.758 31.061 50.560 0.50 22.18 86 TYR A N 1
ATOM 633 C CA . TYR A 1 86 ? 26.732 30.258 51.240 0.50 21.94 86 TYR A CA 1
ATOM 634 C C . TYR A 1 86 ? 25.315 30.710 50.916 0.50 23.86 86 TYR A C 1
ATOM 635 O O . TYR A 1 86 ? 24.968 31.918 50.894 0.50 23.41 86 TYR A O 1
ATOM 644 N N . GLY A 1 87 ? 24.509 29.718 50.585 1.00 25.60 87 GLY A N 1
ATOM 645 C CA . GLY A 1 87 ? 23.184 29.951 50.046 1.00 28.06 87 GLY A CA 1
ATOM 646 C C . GLY A 1 87 ? 23.102 30.099 48.528 1.00 29.63 87 GLY A C 1
ATOM 647 O O . GLY A 1 87 ? 22.013 29.942 47.979 1.00 32.71 87 GLY A O 1
ATOM 648 N N . SER A 1 88 ? 24.193 30.474 47.839 1.00 24.71 88 SER A N 1
ATOM 649 C CA . SER A 1 88 ? 24.192 30.511 46.353 1.00 23.24 88 SER A CA 1
ATOM 650 C C . SER A 1 88 ? 23.996 29.108 45.857 1.00 22.63 88 SER A C 1
ATOM 651 O O . SER A 1 88 ? 24.318 28.165 46.560 1.00 21.19 88 SER A O 1
ATOM 654 N N . ILE A 1 89 ? 23.410 28.964 44.662 1.00 21.70 89 ILE A N 1
ATOM 655 C CA . ILE A 1 89 ? 23.280 27.662 44.050 1.00 21.47 89 ILE A CA 1
ATOM 656 C C . ILE A 1 89 ? 24.663 27.057 43.858 1.00 19.97 89 ILE A C 1
ATOM 657 O O . ILE A 1 89 ? 24.826 25.863 44.056 1.00 18.84 89 ILE A O 1
ATOM 662 N N . GLU A 1 90 ? 25.681 27.878 43.571 1.00 18.98 90 GLU A N 1
ATOM 663 C CA . GLU A 1 90 ? 27.047 27.348 43.408 1.00 19.83 90 GLU A CA 1
ATOM 664 C C . GLU A 1 90 ? 27.565 26.641 44.657 1.00 18.32 90 GLU A C 1
ATOM 665 O O . GLU A 1 90 ? 28.261 25.613 44.559 1.00 19.17 90 GLU A O 1
ATOM 671 N N . ARG A 1 91 ? 27.243 27.183 45.822 1.00 17.83 91 ARG A N 1
ATOM 672 C CA . ARG A 1 91 ? 27.664 26.576 47.099 1.00 17.32 91 ARG A CA 1
ATOM 673 C C . ARG A 1 91 ? 26.953 25.230 47.297 1.00 16.33 91 ARG A C 1
ATOM 674 O O . ARG A 1 91 ? 27.574 24.263 47.710 1.00 16.21 91 ARG A O 1
ATOM 682 N N . ALA A 1 92 ? 25.665 25.178 46.974 1.00 16.17 92 ALA A N 1
ATOM 683 C CA . ALA A 1 92 ? 24.906 23.945 47.040 1.00 15.41 92 ALA A CA 1
ATOM 684 C C . ALA A 1 92 ? 25.470 22.872 46.089 1.00 15.59 92 ALA A C 1
ATOM 685 O O . ALA A 1 92 ? 25.585 21.705 46.462 1.00 14.39 92 ALA A O 1
ATOM 687 N N . ARG A 1 93 ? 25.891 23.285 44.889 1.00 16.21 93 ARG A N 1
ATOM 688 C CA . ARG A 1 93 ? 26.469 22.368 43.919 1.00 16.79 93 ARG A CA 1
ATOM 689 C C . ARG A 1 93 ? 27.820 21.863 44.421 1.00 16.37 93 ARG A C 1
ATOM 690 O O . ARG A 1 93 ? 28.127 20.681 44.270 1.00 15.73 93 ARG A O 1
ATOM 698 N N . LEU A 1 94 ? 28.608 22.739 45.024 1.00 15.64 94 LEU A N 1
ATOM 699 C CA . LEU A 1 94 ? 29.869 22.344 45.637 1.00 16.37 94 LEU A CA 1
ATOM 700 C C . LEU A 1 94 ? 29.678 21.280 46.734 1.00 15.72 94 LEU A C 1
ATOM 701 O O . LEU A 1 94 ? 30.339 20.230 46.731 1.00 15.24 94 LEU A O 1
ATOM 706 N N . GLN A 1 95 ? 28.718 21.508 47.615 1.00 14.90 95 GLN A N 1
ATOM 707 C CA . GLN A 1 95 ? 28.438 20.584 48.719 1.00 14.40 95 GLN A CA 1
ATOM 708 C C . GLN A 1 95 ? 27.821 19.293 48.232 1.00 14.25 95 GLN A C 1
ATOM 709 O O . GLN A 1 95 ? 28.100 18.226 48.783 1.00 13.49 95 GLN A O 1
ATOM 715 N N . GLU A 1 96 ? 27.032 19.378 47.170 1.00 14.09 96 GLU A N 1
ATOM 716 C CA . GLU A 1 96 ? 26.378 18.218 46.617 1.00 14.50 96 GLU A CA 1
ATOM 717 C C . GLU A 1 96 ? 27.450 17.310 46.020 1.00 14.90 96 GLU A C 1
ATOM 718 O O . GLU A 1 96 ? 27.448 16.073 46.241 1.00 14.72 96 GLU A O 1
ATOM 724 N N . ALA A 1 97 ? 28.376 17.908 45.278 1.00 14.57 97 ALA A N 1
ATOM 725 C CA . ALA A 1 97 ? 29.452 17.103 44.696 1.00 15.09 97 ALA A CA 1
ATOM 726 C C . ALA A 1 97 ? 30.322 16.492 45.791 1.00 15.83 97 ALA A C 1
ATOM 727 O O . ALA A 1 97 ? 30.722 15.313 45.669 1.00 15.00 97 ALA A O 1
ATOM 729 N N . LEU A 1 98 ? 30.620 17.250 46.856 1.00 14.76 98 LEU A N 1
ATOM 730 C CA . LEU A 1 98 ? 31.433 16.702 47.972 1.00 15.39 98 LEU A CA 1
ATOM 731 C C . LEU A 1 98 ? 30.720 15.566 48.693 1.00 15.24 98 LEU A C 1
ATOM 732 O O . LEU A 1 98 ? 31.345 14.548 49.076 1.00 15.55 98 LEU A O 1
ATOM 737 N N . GLY A 1 99 ? 29.418 15.707 48.852 1.00 14.65 99 GLY A N 1
ATOM 738 C CA . GLY A 1 99 ? 28.595 14.656 49.434 1.00 16.05 99 GLY A CA 1
ATOM 739 C C . GLY A 1 99 ? 28.627 13.411 48.548 1.00 15.54 99 GLY A C 1
ATOM 740 O O . GLY A 1 99 ? 28.726 12.287 49.069 1.00 16.49 99 GLY A O 1
ATOM 741 N N . PHE A 1 100 ? 28.541 13.592 47.232 1.00 15.45 100 PHE A N 1
ATOM 742 C CA . PHE A 1 100 ? 28.627 12.439 46.340 1.00 16.13 100 PHE A CA 1
ATOM 743 C C . PHE A 1 100 ? 30.024 11.793 46.391 1.00 16.24 100 PHE A C 1
ATOM 744 O O . PHE A 1 100 ? 30.138 10.557 46.333 1.00 17.44 100 PHE A O 1
ATOM 752 N N . CYS A 1 101 ? 31.068 12.605 46.523 1.00 15.18 101 CYS A N 1
ATOM 753 C CA . CYS A 1 101 ? 32.415 12.087 46.678 1.00 15.98 101 CYS A CA 1
ATOM 754 C C . CYS A 1 101 ? 32.491 11.151 47.883 1.00 16.71 101 CYS A C 1
ATOM 755 O O . CYS A 1 101 ? 33.166 10.109 47.810 1.00 15.35 101 CYS A O 1
ATOM 758 N N . SER A 1 102 ? 31.808 11.479 48.973 1.00 17.30 102 SER A N 1
ATOM 759 C CA A SER A 1 102 ? 31.790 10.614 50.159 0.50 18.41 102 SER A CA 1
ATOM 760 C CA B SER A 1 102 ? 31.813 10.611 50.153 0.50 18.28 102 SER A CA 1
ATOM 761 C C . SER A 1 102 ? 31.158 9.260 49.825 1.00 18.57 102 SER A C 1
ATOM 762 O O . SER A 1 102 ? 31.610 8.212 50.314 1.00 19.15 102 SER A O 1
ATOM 767 N N . ASP A 1 103 ? 30.126 9.284 48.989 1.00 18.67 103 ASP A N 1
ATOM 768 C CA . ASP A 1 103 ? 29.416 8.064 48.573 1.00 18.88 103 ASP A CA 1
ATOM 769 C C . ASP A 1 103 ? 30.348 7.213 47.722 1.00 19.14 103 ASP A C 1
ATOM 770 O O . ASP A 1 103 ? 30.422 5.997 47.922 1.00 19.81 103 ASP A O 1
ATOM 775 N N . LEU A 1 104 ? 31.042 7.864 46.789 1.00 17.80 104 LEU A N 1
ATOM 776 C CA . LEU A 1 104 ? 31.987 7.209 45.886 1.00 18.81 104 LEU A CA 1
ATOM 777 C C . LEU A 1 104 ? 33.128 6.601 46.686 1.00 18.66 104 LEU A C 1
ATOM 778 O O . LEU A 1 104 ? 33.515 5.444 46.453 1.00 18.73 104 LEU A O 1
ATOM 783 N N . HIS A 1 105 ? 33.649 7.383 47.627 1.00 18.90 105 HIS A N 1
ATOM 784 C CA . HIS A 1 105 ? 34.682 6.949 48.564 1.00 20.03 105 HIS A CA 1
ATOM 785 C C . HIS A 1 105 ? 34.229 5.713 49.322 1.00 20.70 105 HIS A C 1
ATOM 786 O O . HIS A 1 105 ? 34.970 4.733 49.386 1.00 21.48 105 HIS A O 1
ATOM 793 N N . ALA A 1 106 ? 33.009 5.732 49.842 1.00 20.32 106 ALA A N 1
ATOM 794 C CA . ALA A 1 106 ? 32.486 4.604 50.618 1.00 21.80 106 ALA A CA 1
ATOM 795 C C . ALA A 1 106 ? 32.393 3.291 49.808 1.00 22.76 106 ALA A C 1
ATOM 796 O O . ALA A 1 106 ? 32.643 2.194 50.345 1.00 23.35 106 ALA A O 1
ATOM 798 N N . ALA A 1 107 ? 32.038 3.383 48.531 1.00 22.64 107 ALA A N 1
ATOM 799 C CA . ALA A 1 107 ? 32.022 2.219 47.660 1.00 23.67 107 ALA A CA 1
ATOM 800 C C . ALA A 1 107 ? 33.435 1.650 47.510 1.00 24.78 107 ALA A C 1
ATOM 801 O O . ALA A 1 107 ? 33.643 0.435 47.645 1.00 24.67 107 ALA A O 1
ATOM 803 N N . PHE A 1 108 ? 34.404 2.519 47.245 1.00 24.50 108 PHE A N 1
ATOM 804 C CA . PHE A 1 108 ? 35.804 2.080 47.113 1.00 26.21 108 PHE A CA 1
ATOM 805 C C . PHE A 1 108 ? 36.415 1.503 48.384 1.00 27.40 108 PHE A C 1
ATOM 806 O O . PHE A 1 108 ? 37.224 0.579 48.292 1.00 29.65 108 PHE A O 1
ATOM 814 N N . SER A 1 109 ? 36.046 2.030 49.548 1.00 27.74 109 SER A N 1
ATOM 815 C CA . SER A 1 109 ? 36.621 1.606 50.832 1.00 29.17 109 SER A CA 1
ATOM 816 C C . SER A 1 109 ? 36.453 0.114 51.074 1.00 30.45 109 SER A C 1
ATOM 817 O O . SER A 1 109 ? 37.311 -0.502 51.706 1.00 31.75 109 SER A O 1
ATOM 820 N N . GLY A 1 110 ? 35.341 -0.445 50.597 1.00 30.41 110 GLY A N 1
ATOM 821 C CA . GLY A 1 110 ? 35.052 -1.866 50.752 1.00 31.98 110 GLY A CA 1
ATOM 822 C C . GLY A 1 110 ? 36.103 -2.789 50.158 1.00 32.55 110 GLY A C 1
ATOM 823 O O . GLY A 1 110 ? 36.309 -3.906 50.621 1.00 34.68 110 GLY A O 1
ATOM 824 N N . LEU A 1 111 ? 36.757 -2.316 49.113 1.00 32.30 111 LEU A N 1
ATOM 825 C CA . LEU A 1 111 ? 37.775 -3.061 48.388 1.00 33.21 111 LEU A CA 1
ATOM 826 C C . LEU A 1 111 ? 39.059 -3.312 49.199 1.00 34.30 111 LEU A C 1
ATOM 827 O O . LEU A 1 111 ? 39.771 -4.310 48.977 1.00 34.76 111 LEU A O 1
ATOM 832 N N . PHE A 1 112 ? 39.362 -2.394 50.115 1.00 33.83 112 PHE A N 1
ATOM 833 C CA . PHE A 1 112 ? 40.579 -2.472 50.929 1.00 35.19 112 PHE A CA 1
ATOM 834 C C . PHE A 1 112 ? 40.339 -3.000 52.349 1.00 36.24 112 PHE A C 1
ATOM 835 O O . PHE A 1 112 ? 41.243 -2.914 53.199 1.00 37.31 112 PHE A O 1
ATOM 843 N N . ALA A 1 113 ? 39.138 -3.516 52.623 1.00 36.36 113 ALA A N 1
ATOM 844 C CA . ALA A 1 113 ? 38.829 -4.101 53.938 1.00 38.44 113 ALA A CA 1
ATOM 845 C C . ALA A 1 113 ? 39.559 -5.444 54.096 1.00 40.38 113 ALA A C 1
ATOM 846 O O . ALA A 1 113 ? 39.699 -6.182 53.113 1.00 40.89 113 ALA A O 1
ATOM 848 N N . PRO A 1 114 ? 40.045 -5.765 55.302 1.00 38.63 114 PRO A N 1
ATOM 849 C CA . PRO A 1 114 ? 40.814 -7.002 55.500 1.00 39.50 114 PRO A CA 1
ATOM 850 C C . PRO A 1 114 ? 39.942 -8.261 55.459 1.00 39.54 114 PRO A C 1
ATOM 851 O O . PRO A 1 114 ? 38.740 -8.209 55.769 1.00 39.72 114 PRO A O 1
ATOM 855 N N . ASN A 1 115 ? 40.554 -9.379 55.068 1.00 39.82 115 ASN A N 1
ATOM 856 C CA . ASN A 1 115 ? 39.846 -10.666 54.972 1.00 39.99 115 ASN A CA 1
ATOM 857 C C . ASN A 1 115 ? 38.604 -10.521 54.101 1.00 38.42 115 ASN A C 1
ATOM 858 O O . ASN A 1 115 ? 37.487 -10.949 54.466 1.00 38.57 115 ASN A O 1
ATOM 863 N N . LEU A 1 116 ? 38.787 -9.854 52.970 1.00 36.48 116 LEU A N 1
ATOM 864 C CA . LEU A 1 116 ? 37.683 -9.622 52.067 1.00 34.93 116 LEU A CA 1
ATOM 865 C C . LEU A 1 116 ? 37.568 -10.861 51.198 1.00 34.04 116 LEU A C 1
ATOM 866 O O . LEU A 1 116 ? 38.518 -11.228 50.503 1.00 34.45 116 LEU A O 1
ATOM 871 N N . SER A 1 117 ? 36.418 -11.519 51.291 1.00 33.77 117 SER A N 1
ATOM 872 C CA . SER A 1 117 ? 36.142 -12.730 50.518 1.00 33.78 117 SER A CA 1
ATOM 873 C C . SER A 1 117 ? 35.905 -12.360 49.060 1.00 32.89 117 SER A C 1
ATOM 874 O O . SER A 1 117 ? 35.591 -11.220 48.733 1.00 31.95 117 SER A O 1
ATOM 877 N N . GLU A 1 118 ? 36.059 -13.323 48.175 1.00 32.55 118 G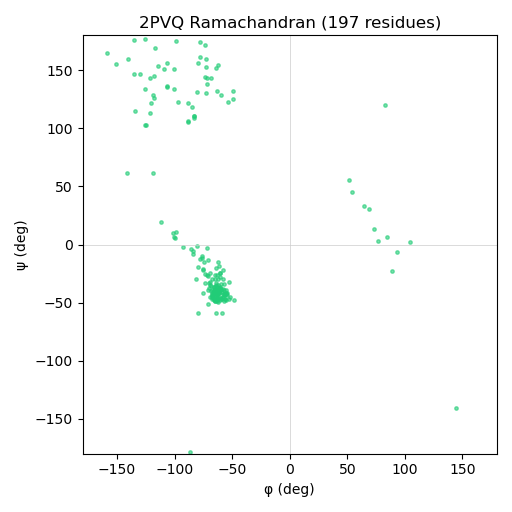LU A N 1
ATOM 878 C CA . GLU A 1 118 ? 35.869 -13.067 46.752 1.00 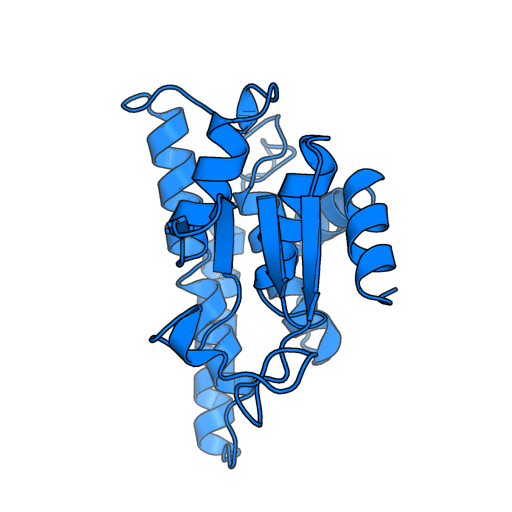32.47 118 GLU A CA 1
ATOM 879 C C . GLU A 1 118 ? 34.419 -12.666 46.481 1.00 31.02 118 GLU A C 1
ATOM 880 O O . GLU A 1 118 ? 34.158 -11.812 45.654 1.00 30.67 118 GLU A O 1
ATOM 886 N N . GLU A 1 119 ? 33.488 -13.271 47.204 1.00 31.41 119 GLU A N 1
ATOM 887 C CA . GLU A 1 119 ? 32.055 -13.016 47.028 1.00 31.19 119 GLU A CA 1
ATOM 888 C C . GLU A 1 119 ? 31.688 -11.618 47.541 1.00 30.27 119 GLU A C 1
ATOM 889 O O . GLU A 1 119 ? 31.054 -10.826 46.844 1.00 28.71 119 GLU A O 1
ATOM 895 N N . ALA A 1 120 ? 32.088 -11.306 48.761 1.00 29.90 120 ALA A N 1
ATOM 896 C CA . ALA A 1 120 ? 31.923 -9.932 49.266 1.00 29.67 120 ALA A CA 1
ATOM 897 C C . ALA A 1 120 ? 32.583 -8.905 48.324 1.00 28.32 120 ALA A C 1
ATOM 898 O O . ALA A 1 120 ? 31.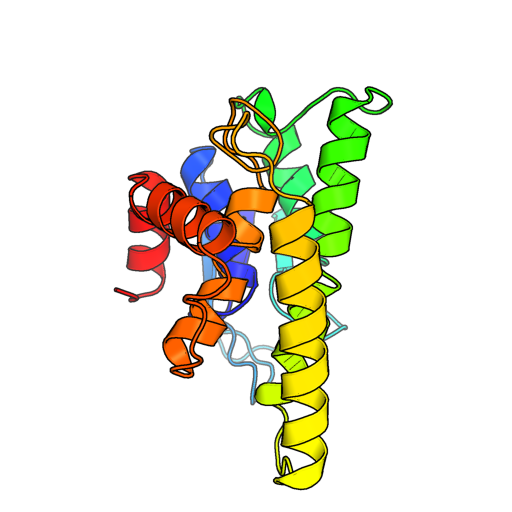997 -7.863 48.031 1.00 28.24 120 ALA A O 1
ATOM 900 N N . ARG A 1 121 ? 33.786 -9.216 47.837 1.00 27.88 121 ARG A N 1
ATOM 901 C CA . ARG A 1 121 ? 34.484 -8.371 46.882 1.00 26.61 121 ARG A CA 1
ATOM 902 C C . ARG A 1 121 ? 33.630 -8.097 45.627 1.00 26.38 121 ARG A C 1
ATOM 903 O O . ARG A 1 121 ? 33.603 -6.968 45.145 1.00 25.96 121 ARG A O 1
ATOM 911 N N . ALA A 1 122 ? 32.929 -9.104 45.113 1.00 25.98 122 ALA A N 1
ATOM 912 C CA . ALA A 1 122 ? 32.088 -8.892 43.932 1.00 25.78 122 ALA A CA 1
ATOM 913 C C . ALA A 1 122 ? 31.005 -7.840 44.166 1.00 25.31 122 ALA A C 1
ATOM 914 O O . ALA A 1 122 ? 30.665 -7.066 43.253 1.00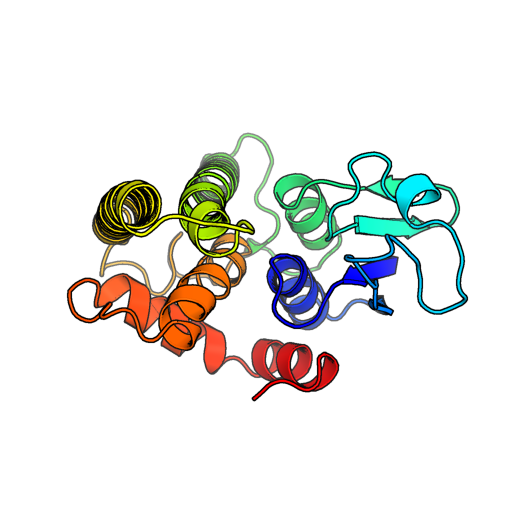 25.32 122 ALA A O 1
ATOM 916 N N . GLY A 1 123 ? 30.412 -7.850 45.355 1.00 25.46 123 GLY A N 1
ATOM 917 C CA . GLY A 1 123 ? 29.405 -6.862 45.706 1.00 25.03 123 GLY A CA 1
ATOM 918 C C . GLY A 1 123 ? 29.975 -5.450 45.795 1.00 24.41 123 GLY A C 1
ATOM 919 O O . GLY A 1 123 ? 29.306 -4.493 45.426 1.00 23.97 123 GLY A O 1
ATOM 920 N N . VAL A 1 124 ? 31.203 -5.344 46.287 1.00 24.18 124 VAL A N 1
ATOM 921 C CA . VAL A 1 124 ? 31.947 -4.083 46.376 1.00 24.18 124 VAL A CA 1
ATOM 922 C C . VAL A 1 124 ? 32.171 -3.539 44.972 1.00 23.91 124 VAL A C 1
ATOM 923 O O . VAL A 1 124 ? 31.892 -2.372 44.703 1.00 22.81 124 VAL A O 1
ATOM 927 N N . ILE A 1 125 ? 32.656 -4.402 44.077 1.00 22.90 125 ILE A N 1
ATOM 928 C CA . ILE A 1 125 ? 32.856 -4.045 42.666 1.00 22.06 125 ILE A CA 1
ATOM 929 C C . ILE A 1 125 ? 31.555 -3.607 42.014 1.00 21.27 125 ILE A C 1
ATOM 930 O O . ILE A 1 125 ? 31.551 -2.670 41.231 1.00 20.39 125 ILE A O 1
ATOM 935 N N . ALA A 1 126 ? 30.460 -4.284 42.318 1.00 20.87 126 ALA A N 1
ATOM 936 C CA . ALA A 1 126 ? 29.173 -3.895 41.756 1.00 21.31 126 ALA A CA 1
ATOM 937 C C . ALA A 1 126 ? 28.782 -2.478 42.224 1.00 20.51 126 ALA A C 1
ATOM 938 O O . ALA A 1 126 ? 28.321 -1.656 41.416 1.00 21.61 126 ALA A O 1
ATOM 940 N N . ASN A 1 127 ? 28.994 -2.178 43.489 1.00 20.95 127 ASN A N 1
ATOM 941 C CA . ASN A 1 127 ? 28.681 -0.830 44.005 0.50 20.43 127 ASN A CA 1
ATOM 942 C C . ASN A 1 127 ? 29.639 0.243 43.450 1.00 20.27 127 ASN A C 1
ATOM 943 O O . ASN A 1 127 ? 29.227 1.373 43.185 1.00 20.18 127 ASN A O 1
ATOM 948 N N . ILE A 1 128 ? 30.905 -0.116 43.244 1.00 19.76 128 ILE A N 1
ATOM 949 C CA . ILE A 1 128 ? 31.877 0.807 42.646 1.00 19.89 128 ILE A CA 1
ATOM 950 C C . ILE A 1 128 ? 31.414 1.131 41.218 1.00 20.47 128 ILE A C 1
ATOM 951 O O . ILE A 1 128 ? 31.354 2.295 40.824 1.00 19.38 128 ILE A O 1
ATOM 956 N N . ASN A 1 129 ? 31.081 0.086 40.453 1.00 21.03 129 ASN A N 1
ATOM 957 C CA . ASN A 1 129 ? 30.559 0.236 39.094 1.00 21.94 129 ASN A CA 1
ATOM 958 C C . ASN A 1 129 ? 29.305 1.136 39.092 1.00 21.84 129 ASN A C 1
ATOM 959 O O . ASN A 1 129 ? 29.188 2.054 38.273 1.00 22.05 129 ASN A O 1
ATOM 964 N N . ARG A 1 130 ? 28.407 0.950 40.061 1.00 21.36 130 ARG A N 1
ATOM 965 C CA . ARG A 1 130 ? 27.185 1.756 40.140 1.00 21.67 130 ARG A CA 1
ATOM 966 C C . ARG A 1 130 ? 27.506 3.244 40.429 1.00 20.68 130 ARG A C 1
ATOM 967 O O . ARG A 1 130 ? 26.949 4.161 39.787 1.00 19.88 130 ARG A O 1
ATOM 975 N N . ARG A 1 131 ? 28.368 3.476 41.410 1.00 20.25 131 ARG A N 1
ATOM 976 C CA . ARG A 1 131 ? 28.772 4.868 41.754 1.00 20.11 131 ARG A CA 1
ATOM 977 C C . ARG A 1 131 ? 29.569 5.549 40.643 1.00 19.83 131 ARG A C 1
ATOM 978 O O . ARG A 1 131 ? 29.429 6.760 40.403 1.00 18.04 131 ARG A O 1
ATOM 986 N N . LEU A 1 132 ? 30.462 4.806 39.991 1.00 19.57 132 LEU A N 1
ATOM 987 C CA . LEU A 1 132 ? 31.187 5.343 38.848 1.00 20.19 132 LEU A CA 1
ATOM 988 C C . LEU A 1 132 ? 30.232 5.717 37.724 1.00 19.99 132 LEU A C 1
ATOM 989 O O . LEU A 1 132 ? 30.365 6.798 37.133 1.00 20.68 132 LEU A O 1
ATOM 994 N N . GLY A 1 133 ? 29.225 4.883 37.456 1.00 19.90 133 GLY A N 1
ATOM 995 C CA . GLY A 1 133 ? 28.211 5.222 36.461 1.00 20.25 133 GLY A CA 1
ATOM 996 C C . GLY A 1 133 ? 27.435 6.496 36.787 1.00 19.84 133 GLY A C 1
ATOM 997 O O . GLY A 1 133 ? 27.083 7.284 35.889 1.00 20.46 133 GLY A O 1
ATOM 998 N N . GLN A 1 134 ? 27.174 6.709 38.070 1.00 18.75 134 GLN A N 1
ATOM 999 C CA . GLN A 1 134 ? 26.473 7.898 38.527 1.00 18.93 134 GLN A CA 1
ATOM 1000 C C . GLN A 1 134 ? 27.346 9.143 38.395 1.00 18.90 134 GLN A C 1
ATOM 1001 O O . GLN A 1 134 ? 26.841 10.201 38.013 1.00 19.36 134 GLN A O 1
ATOM 1007 N N . LEU A 1 135 ? 28.649 9.026 38.696 1.00 18.19 135 LEU A N 1
ATOM 1008 C CA . LEU A 1 135 ? 29.598 10.139 38.523 1.00 18.04 135 LEU A CA 1
ATOM 1009 C C . LEU A 1 135 ? 29.668 10.477 37.056 1.00 18.74 135 LEU A C 1
ATOM 1010 O O . LEU A 1 135 ? 29.608 11.632 36.664 1.00 17.39 135 LEU A O 1
ATOM 1015 N N . GLU A 1 136 ? 29.812 9.446 36.225 1.00 17.79 136 GLU A N 1
ATOM 1016 C CA . GLU A 1 136 ? 29.894 9.658 34.797 1.00 19.37 136 GLU A CA 1
ATOM 1017 C C . GLU A 1 136 ? 28.673 10.409 34.231 1.00 19.67 136 GLU A C 1
ATOM 1018 O O . GLU A 1 136 ? 28.812 11.308 33.383 1.00 20.42 136 GLU A O 1
ATOM 1024 N N . ALA A 1 137 ? 27.480 10.036 34.693 1.00 20.76 137 ALA A N 1
ATOM 1025 C CA . ALA A 1 137 ? 26.244 10.663 34.236 1.00 21.42 137 ALA A CA 1
ATOM 1026 C C . ALA A 1 137 ? 26.141 12.103 34.738 1.00 22.55 137 ALA A C 1
ATOM 1027 O O . ALA A 1 137 ? 25.564 12.950 34.061 1.00 20.97 137 ALA A O 1
ATOM 1029 N N . MET A 1 138 ? 26.699 12.357 35.917 1.00 22.19 138 MET A N 1
ATOM 1030 C CA . MET A 1 138 ? 26.624 13.672 36.540 1.00 24.51 138 MET A CA 1
ATOM 1031 C C . MET A 1 138 ? 27.537 14.664 35.831 1.00 23.72 138 MET A C 1
ATOM 1032 O O . MET A 1 138 ? 27.226 15.851 35.740 1.00 23.41 138 MET A O 1
ATOM 1037 N N . LEU A 1 139 ? 28.666 14.173 35.328 1.00 23.16 139 LEU A N 1
ATOM 1038 C CA . LEU A 1 139 ? 29.570 15.010 34.552 1.00 22.85 139 LEU A CA 1
ATOM 1039 C C . LEU A 1 139 ? 28.943 15.396 33.207 1.00 24.07 139 LEU A C 1
ATOM 1040 O O . LEU A 1 139 ? 28.212 14.618 32.609 1.00 23.62 139 LEU A O 1
ATOM 1045 N N . SER A 1 140 ? 29.210 16.623 32.760 1.00 24.97 140 SER A N 1
ATOM 1046 C CA . SER A 1 140 ? 28.661 17.153 31.508 1.00 25.89 140 SER A CA 1
ATOM 1047 C C . SER A 1 140 ? 29.819 17.633 30.638 1.00 26.48 140 SER A C 1
ATOM 1048 O O . SER A 1 140 ? 30.705 18.326 31.125 1.00 26.11 140 SER A O 1
ATOM 1051 N N . ASP A 1 141 ? 29.814 17.279 29.352 1.00 26.65 141 ASP A N 1
ATOM 1052 C CA . ASP A 1 141 ? 30.882 17.699 28.441 1.00 27.54 141 ASP A CA 1
ATOM 1053 C C . ASP A 1 141 ? 30.811 19.207 28.098 1.00 26.55 141 ASP A C 1
ATOM 1054 O O . ASP A 1 141 ? 31.682 19.738 27.432 1.00 26.88 141 ASP A O 1
ATOM 1059 N N . LYS A 1 142 ? 29.797 19.890 28.594 1.00 25.74 142 LYS A N 1
ATOM 1060 C CA . LYS A 1 142 ? 29.752 21.350 28.553 1.00 25.84 142 LYS A CA 1
ATOM 1061 C C . LYS A 1 142 ? 30.673 21.998 29.595 1.00 24.60 142 LYS A C 1
ATOM 1062 O O . LYS A 1 142 ? 30.936 23.225 29.531 1.00 25.00 142 LYS A O 1
ATOM 1068 N N . ASN A 1 143 ? 31.198 21.200 30.533 1.00 21.85 143 ASN A N 1
ATOM 1069 C CA . ASN A 1 143 ? 32.012 21.715 31.643 1.00 21.09 143 ASN A CA 1
ATOM 1070 C C . ASN A 1 143 ? 33.423 21.140 31.617 1.00 20.98 143 ASN A C 1
ATOM 1071 O O . ASN A 1 143 ? 33.619 19.907 31.610 1.00 19.87 143 ASN A O 1
ATOM 1076 N N . ALA A 1 144 ? 34.404 22.037 31.676 1.00 20.68 144 ALA A N 1
ATOM 1077 C CA . ALA A 1 144 ? 35.802 21.645 31.715 1.00 20.89 144 ALA A CA 1
ATOM 1078 C C . ALA A 1 144 ? 36.108 20.815 32.971 1.00 20.72 144 ALA A C 1
ATOM 1079 O O . ALA A 1 144 ? 36.859 19.819 32.936 1.00 20.54 144 ALA A O 1
ATOM 1081 N N . TYR A 1 145 ? 35.500 21.216 34.078 1.00 19.94 145 TYR A N 1
ATOM 1082 C CA . TYR A 1 145 ? 35.639 20.512 35.342 1.00 19.66 145 TYR A CA 1
ATOM 1083 C C . TYR A 1 145 ? 34.229 20.179 35.841 1.00 18.67 145 TYR A C 1
ATOM 1084 O O . TYR A 1 145 ? 33.247 20.540 35.197 1.00 19.40 145 TYR A O 1
ATOM 1093 N N . TRP A 1 146 ? 34.115 19.475 36.973 1.00 16.83 146 TRP A N 1
ATOM 1094 C CA . TRP A 1 146 ? 32.834 18.904 37.377 1.00 17.16 146 TRP A CA 1
ATOM 1095 C C . TRP A 1 146 ? 31.743 19.988 37.480 1.00 17.28 146 TRP A C 1
ATOM 1096 O O . TRP A 1 146 ? 30.630 19.808 36.991 1.00 18.02 146 TRP A O 1
ATOM 1107 N N . LEU A 1 147 ? 32.060 21.099 38.137 1.00 17.17 147 LEU A N 1
ATOM 1108 C CA . LEU A 1 147 ? 31.035 22.084 38.464 1.00 17.80 147 LEU A CA 1
ATOM 1109 C C . LEU A 1 147 ? 30.866 23.202 37.421 1.00 19.03 147 LEU A C 1
ATOM 1110 O O . LEU A 1 147 ? 29.968 24.069 37.557 1.00 19.53 147 LEU A O 1
ATOM 1115 N N . GLY A 1 148 ? 31.678 23.172 36.376 1.00 19.00 148 GLY A N 1
ATOM 1116 C CA . GLY A 1 148 ? 31.673 24.219 35.380 1.00 20.01 148 GLY A CA 1
ATOM 1117 C C . GLY A 1 148 ? 33.049 24.528 34.820 1.00 19.71 148 GLY A C 1
ATOM 1118 O O . GLY A 1 148 ? 33.854 23.647 34.607 1.00 19.36 148 GLY A O 1
ATOM 1119 N N . ASP A 1 149 ? 33.321 25.807 34.609 1.00 19.69 149 ASP A N 1
ATOM 1120 C CA . ASP A 1 149 ? 34.555 26.242 33.976 1.00 20.37 149 ASP A CA 1
ATOM 1121 C C . ASP A 1 149 ? 35.775 26.147 34.910 1.00 20.79 149 ASP A C 1
ATOM 1122 O O . ASP A 1 149 ? 36.928 26.120 34.437 1.00 21.54 149 ASP A O 1
ATOM 1127 N N . ASP A 1 150 ? 35.505 26.137 36.218 1.00 19.57 150 ASP A N 1
ATOM 1128 C CA . ASP A 1 150 ? 36.523 26.262 37.268 1.00 19.98 150 ASP A CA 1
ATOM 1129 C C . ASP A 1 150 ? 36.790 24.958 37.983 1.00 17.87 150 ASP A C 1
ATOM 1130 O O . ASP A 1 150 ? 35.862 24.256 38.362 1.00 17.04 150 ASP A O 1
ATOM 1135 N N . PHE A 1 151 ? 38.072 24.669 38.200 1.00 17.74 151 PHE A N 1
ATOM 1136 C CA . PHE A 1 151 ? 38.511 23.610 39.102 1.00 16.97 151 PHE A CA 1
ATOM 1137 C C . PHE A 1 151 ? 38.075 23.933 40.534 1.00 15.27 151 PHE A C 1
ATOM 1138 O O . PHE A 1 151 ? 38.254 25.071 41.003 1.00 14.91 151 PHE A O 1
ATOM 1146 N N . THR A 1 152 ? 37.485 22.946 41.203 1.00 15.58 152 THR A N 1
ATOM 1147 C CA . THR A 1 152 ? 37.121 23.043 42.613 1.00 14.75 152 THR A CA 1
ATOM 1148 C C . THR A 1 152 ? 37.498 21.783 43.406 1.00 14.65 152 THR A C 1
ATOM 1149 O O . THR A 1 152 ? 37.975 20.777 42.865 1.00 14.54 152 THR A O 1
ATOM 1153 N N . GLN A 1 153 ? 37.261 21.866 44.711 1.00 15.27 153 GLN A N 1
ATOM 1154 C CA . GLN A 1 153 ? 37.607 20.812 45.669 1.00 15.00 153 GLN A CA 1
ATOM 1155 C C . GLN A 1 153 ? 37.054 19.425 45.246 1.00 15.34 153 GLN A C 1
ATOM 1156 O O . GLN A 1 153 ? 37.796 18.453 45.313 1.00 14.51 153 GLN A O 1
ATOM 1162 N N . PRO A 1 154 ? 35.801 19.352 44.811 1.00 15.29 154 PRO A N 1
ATOM 1163 C CA . PRO A 1 154 ? 35.247 18.090 44.304 1.00 16.47 154 PRO A CA 1
ATOM 1164 C C . PRO A 1 154 ? 36.171 17.406 43.294 1.00 16.83 154 PRO A C 1
ATOM 1165 O O . PRO A 1 154 ? 36.419 16.204 43.395 1.00 16.56 154 PRO A O 1
ATOM 1169 N N . ASP A 1 155 ? 36.667 18.176 42.332 1.00 16.97 155 ASP A N 1
ATOM 1170 C CA . ASP A 1 155 ? 37.546 17.668 41.272 1.00 17.64 155 ASP A CA 1
ATOM 1171 C C . ASP A 1 155 ? 38.737 16.917 41.858 1.00 17.00 155 ASP A C 1
ATOM 1172 O O . ASP A 1 155 ? 39.073 15.801 41.402 1.00 17.29 155 ASP A O 1
ATOM 1177 N N . ALA A 1 156 ? 39.369 17.518 42.862 1.00 16.01 156 ALA A N 1
ATOM 1178 C CA . ALA A 1 156 ? 40.520 16.885 43.516 1.00 15.93 156 ALA A CA 1
ATOM 1179 C C . ALA A 1 156 ? 40.096 15.590 44.211 1.00 16.66 156 ALA A C 1
ATOM 1180 O O . ALA A 1 156 ? 40.768 14.571 44.063 1.00 17.30 156 ALA A O 1
ATOM 1182 N N . TYR A 1 157 ? 38.988 15.625 44.946 1.00 15.37 157 TYR A N 1
ATOM 1183 C CA . TYR A 1 157 ? 38.539 14.465 45.706 1.00 16.34 157 TYR A CA 1
ATOM 1184 C C . TYR A 1 157 ? 38.150 13.316 44.723 1.00 17.23 157 TYR A C 1
ATOM 1185 O O . TYR A 1 157 ? 38.607 12.179 44.901 1.00 16.74 157 TYR A O 1
ATOM 1194 N N . ALA A 1 158 ? 37.349 13.607 43.692 1.00 17.41 158 ALA A N 1
ATOM 1195 C CA . ALA A 1 158 ? 36.991 12.570 42.695 1.00 19.54 158 ALA A CA 1
ATOM 1196 C C . ALA A 1 158 ? 38.231 11.936 42.043 1.00 19.80 158 ALA A C 1
ATOM 1197 O O . ALA A 1 158 ? 38.298 10.704 41.857 1.00 19.92 158 ALA A O 1
ATOM 1199 N N . SER A 1 159 ? 39.201 12.780 41.708 1.00 19.41 159 SER A N 1
ATOM 1200 C CA A SER A 1 159 ? 40.424 12.330 41.045 0.50 20.06 159 SER A CA 1
ATOM 1201 C CA B SER A 1 159 ? 40.463 12.356 41.064 0.50 20.43 159 SER A CA 1
ATOM 1202 C C . SER A 1 159 ? 41.242 11.375 41.918 1.00 20.15 159 SER A C 1
ATOM 1203 O O . SER A 1 159 ? 41.776 10.381 41.410 1.00 20.72 159 SER A O 1
ATOM 1208 N N . VAL A 1 160 ? 41.317 11.660 43.214 1.00 18.92 160 VAL A N 1
ATOM 1209 C CA . VAL A 1 160 ? 41.987 10.776 44.164 1.00 19.60 160 VAL A CA 1
ATOM 1210 C C . VAL A 1 160 ? 41.279 9.441 44.224 1.00 20.11 160 VAL A C 1
ATOM 1211 O O . VAL A 1 160 ? 41.925 8.378 44.169 1.00 19.50 160 VAL A O 1
ATOM 1215 N N . ILE A 1 161 ? 39.956 9.462 44.308 1.00 20.28 161 ILE A N 1
ATOM 1216 C CA . ILE A 1 161 ? 39.203 8.213 44.434 1.00 21.84 161 ILE A CA 1
ATOM 1217 C C . ILE A 1 161 ? 39.345 7.359 43.180 1.00 23.01 161 ILE A C 1
ATOM 1218 O O . ILE A 1 161 ? 39.566 6.123 43.260 1.00 23.90 161 ILE A O 1
ATOM 1223 N N . ILE A 1 162 ? 39.241 7.996 42.022 1.00 23.58 162 ILE A N 1
ATOM 1224 C CA . ILE A 1 162 ? 39.395 7.271 40.760 1.00 25.62 162 ILE A CA 1
ATOM 1225 C C . ILE A 1 162 ? 40.795 6.667 40.684 1.00 25.39 162 ILE A C 1
ATOM 1226 O O . ILE A 1 162 ? 40.966 5.536 40.202 1.00 26.71 162 ILE A O 1
ATOM 1231 N N . GLY A 1 163 ? 41.792 7.413 41.142 1.00 24.40 163 GLY A N 1
ATOM 1232 C CA . GLY A 1 163 ? 43.156 6.907 41.237 1.00 24.58 163 GLY A CA 1
ATOM 1233 C C . GLY A 1 163 ? 43.286 5.602 41.996 1.00 23.75 163 GLY A C 1
ATOM 1234 O O . GLY A 1 163 ? 44.183 4.814 41.682 1.00 23.18 163 GLY A O 1
ATOM 1235 N N . TRP A 1 164 ? 42.436 5.368 42.997 1.00 22.86 164 TRP A N 1
ATOM 1236 C CA . TRP A 1 164 ? 42.453 4.092 43.748 1.00 22.84 164 TRP A CA 1
ATOM 1237 C C . TRP A 1 164 ? 42.058 2.935 42.837 1.00 23.61 164 TRP A C 1
ATOM 1238 O O . TRP A 1 164 ? 42.571 1.834 42.984 1.00 23.94 164 TRP A O 1
ATOM 1249 N N . GLY A 1 165 ? 41.095 3.195 41.953 1.00 24.46 165 GLY A N 1
ATOM 1250 C CA . GLY A 1 165 ? 40.706 2.274 40.914 1.00 25.37 165 GLY A CA 1
ATOM 1251 C C . GLY A 1 165 ? 41.859 1.982 39.982 1.00 27.03 165 GLY A C 1
ATOM 1252 O O . GLY A 1 165 ? 42.134 0.816 39.711 1.00 27.16 165 GLY A O 1
ATOM 1253 N N . VAL A 1 166 ? 42.553 3.027 39.533 1.00 27.67 166 VAL A N 1
ATOM 1254 C CA . VAL A 1 166 ? 43.735 2.861 38.686 1.00 29.02 166 VAL A CA 1
ATOM 1255 C C . VAL A 1 166 ? 44.766 1.973 39.361 1.00 28.05 166 VAL A C 1
ATOM 1256 O O . VAL A 1 166 ? 45.297 1.059 38.729 1.00 28.63 166 VAL A O 1
ATOM 1260 N N . GLY A 1 167 ? 45.038 2.230 40.638 1.00 26.23 167 GLY A N 1
ATOM 1261 C CA . GLY A 1 167 ? 46.039 1.500 41.388 1.00 26.17 167 GLY A CA 1
ATOM 1262 C C . GLY A 1 167 ? 45.684 0.045 41.561 1.00 26.60 167 GLY A C 1
ATOM 1263 O O . GLY A 1 167 ? 46.575 -0.787 41.653 1.00 26.83 167 GLY A O 1
ATOM 1264 N N . GLN A 1 168 ? 44.384 -0.241 41.607 1.00 25.71 168 GLN A N 1
ATOM 1265 C CA . GLN A 1 168 ? 43.828 -1.593 41.712 1.00 26.34 168 GLN A CA 1
ATOM 1266 C C . GLN A 1 168 ? 43.673 -2.269 40.326 1.00 26.90 168 GLN A C 1
ATOM 1267 O O . GLN A 1 168 ? 43.295 -3.452 40.236 1.00 26.97 168 GLN A O 1
ATOM 1273 N N . LYS A 1 169 ? 43.985 -1.522 39.262 1.00 27.06 169 LYS A N 1
ATOM 1274 C CA . LYS A 1 169 ? 43.957 -2.013 37.888 1.00 26.88 169 LYS A CA 1
ATOM 1275 C C . LYS A 1 169 ? 42.543 -2.385 37.465 1.00 25.97 169 LYS A C 1
ATOM 1276 O O . LYS A 1 169 ? 42.332 -3.326 36.688 1.00 25.46 169 LYS A O 1
ATOM 1282 N N . LEU A 1 170 ? 41.577 -1.650 37.996 1.00 26.17 170 LEU A N 1
ATOM 1283 C CA . LEU A 1 170 ? 40.202 -1.771 37.551 1.00 25.94 170 LEU A CA 1
ATOM 1284 C C . LEU A 1 170 ? 40.075 -1.121 36.196 1.00 25.37 170 LEU A C 1
ATOM 1285 O O . LEU A 1 170 ? 40.684 -0.090 35.941 1.00 26.55 170 LEU A O 1
ATOM 1290 N N . ASP A 1 171 ? 39.250 -1.695 35.344 1.00 23.70 171 ASP A N 1
ATOM 1291 C CA . ASP A 1 171 ? 39.015 -1.131 34.034 1.00 23.64 171 ASP A CA 1
ATOM 1292 C C . ASP A 1 171 ? 37.946 -0.023 34.134 1.00 23.35 171 ASP A C 1
ATOM 1293 O O . ASP A 1 171 ? 36.748 -0.300 34.337 1.00 24.41 171 ASP A O 1
ATOM 1298 N N . LEU A 1 172 ? 38.399 1.213 33.979 1.00 23.14 172 LEU A N 1
ATOM 1299 C CA . LEU A 1 172 ? 37.535 2.392 34.054 1.00 24.23 172 LEU A CA 1
ATOM 1300 C C . LEU A 1 172 ? 37.380 3.088 32.702 1.00 23.56 172 LEU A C 1
ATOM 1301 O O . LEU A 1 172 ? 36.972 4.258 32.626 1.00 25.38 172 LEU A O 1
ATOM 1306 N N . SER A 1 173 ? 37.678 2.370 31.624 1.00 22.42 173 SER A N 1
ATOM 1307 C CA . SER A 1 173 ? 37.591 2.949 30.283 1.00 21.06 173 SER A CA 1
ATOM 1308 C C . SER A 1 173 ? 36.148 3.185 29.819 1.00 21.50 173 SER A C 1
ATOM 1309 O O . SER A 1 173 ? 35.944 3.851 28.826 1.00 22.25 173 SER A O 1
ATOM 1312 N N . ALA A 1 174 ? 35.159 2.627 30.511 1.00 21.78 174 ALA A N 1
ATOM 1313 C CA . ALA A 1 174 ? 33.757 2.922 30.193 1.00 22.45 174 ALA A CA 1
ATOM 1314 C C . ALA A 1 174 ? 33.291 4.246 30.801 1.00 22.40 174 ALA A C 1
ATOM 1315 O O . ALA A 1 174 ? 32.137 4.631 30.563 1.00 22.64 174 ALA A O 1
ATOM 1317 N N . TYR A 1 175 ? 34.186 4.923 31.542 1.00 21.70 175 TYR A N 1
ATOM 1318 C CA . TYR A 1 175 ? 33.934 6.220 32.215 1.00 21.81 175 TYR A CA 1
ATOM 1319 C C . TYR A 1 175 ? 34.875 7.326 31.678 1.00 21.24 175 TYR A C 1
ATOM 1320 O O . TYR A 1 175 ? 35.683 7.880 32.412 1.00 21.72 175 TYR A O 1
ATOM 1329 N N . PRO A 1 176 ? 34.791 7.650 30.391 1.00 21.11 176 PRO A N 1
ATOM 1330 C CA . PRO A 1 176 ? 35.759 8.563 29.788 1.00 21.45 176 PRO A CA 1
ATOM 1331 C C . PRO A 1 176 ? 35.729 9.981 30.357 1.00 21.00 176 PRO A C 1
ATOM 1332 O O . P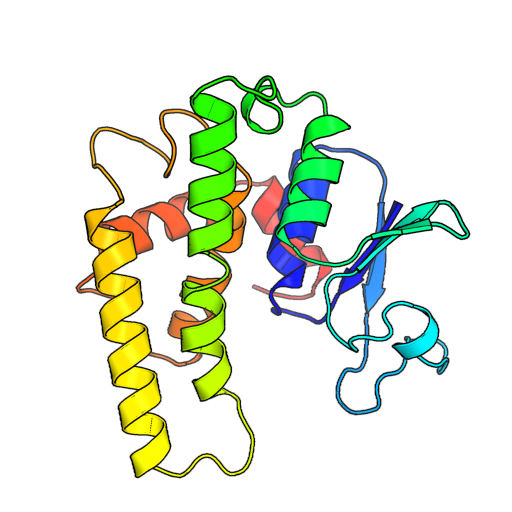RO A 1 176 ? 36.770 10.632 30.392 1.00 20.57 176 PRO A O 1
ATOM 1336 N N . LYS A 1 177 ? 34.561 10.458 30.765 1.00 19.94 177 LYS A N 1
ATOM 1337 C CA . LYS A 1 177 ? 34.460 11.801 31.333 1.00 20.42 177 LYS A CA 1
ATOM 1338 C C . LYS A 1 177 ? 35.182 11.843 32.687 1.00 19.46 177 LYS A C 1
ATOM 1339 O O . LYS A 1 177 ? 35.891 12.794 32.982 1.00 19.22 177 LYS A O 1
ATOM 1345 N N . ALA A 1 178 ? 35.047 10.779 33.462 1.00 18.99 178 ALA A N 1
ATOM 1346 C CA . ALA A 1 178 ? 35.704 10.676 34.762 1.00 19.31 178 ALA A CA 1
ATOM 1347 C C . ALA A 1 178 ? 37.200 10.619 34.543 1.00 20.71 178 ALA A C 1
ATOM 1348 O O . ALA A 1 178 ? 37.963 11.256 35.273 1.00 20.96 178 ALA A O 1
ATOM 1350 N N . LEU A 1 179 ? 37.629 9.861 33.531 1.00 21.33 179 LEU A N 1
ATOM 1351 C CA . LEU A 1 179 ? 39.066 9.723 33.258 1.00 22.78 179 LEU A CA 1
ATOM 1352 C C . LEU A 1 179 ? 39.658 11.020 32.764 1.00 23.07 179 LEU A C 1
ATOM 1353 O O . LEU A 1 179 ? 40.789 11.358 33.111 1.00 22.32 179 LEU A O 1
ATOM 1358 N N . LYS A 1 180 ? 38.882 11.773 31.985 1.00 23.16 180 LYS A N 1
ATOM 1359 C CA . LYS A 1 180 ? 39.337 13.053 31.461 1.00 23.55 180 LYS A CA 1
ATOM 1360 C C . LYS A 1 180 ? 39.507 14.088 32.578 1.00 22.64 180 LYS A C 1
ATOM 1361 O O . LYS A 1 180 ? 40.496 14.819 32.608 1.00 22.60 180 LYS A O 1
ATOM 1367 N N . LEU A 1 181 ? 38.543 14.134 33.493 1.00 21.85 181 LEU A N 1
ATOM 1368 C CA . LEU A 1 181 ? 38.620 14.991 34.669 1.00 21.90 181 LEU A CA 1
ATOM 1369 C C . LEU A 1 181 ? 39.879 14.678 35.476 1.00 21.87 181 LEU A C 1
ATOM 1370 O O . LEU A 1 181 ? 40.643 15.575 35.811 1.00 21.96 181 LEU A O 1
ATOM 1375 N N . ARG A 1 182 ? 40.128 13.397 35.742 1.00 22.87 182 ARG A N 1
ATOM 1376 C CA . ARG A 1 182 ? 41.342 13.030 36.476 1.00 24.17 182 ARG A CA 1
ATOM 1377 C C . ARG A 1 182 ? 42.610 13.441 35.726 1.00 25.28 182 ARG A C 1
ATOM 1378 O O . ARG A 1 182 ? 43.542 13.979 36.327 1.00 24.80 182 ARG A O 1
ATOM 1386 N N . GLU A 1 183 ? 42.662 13.174 34.422 1.00 26.10 183 GLU A N 1
ATOM 1387 C CA . GLU A 1 183 ? 43.799 13.580 33.612 1.00 26.59 183 GLU A CA 1
ATOM 1388 C C . GLU A 1 183 ? 44.051 15.099 33.706 1.00 25.60 183 GLU A C 1
ATOM 1389 O O . GLU A 1 183 ? 45.198 15.557 33.811 1.00 25.13 183 GLU A O 1
ATOM 1395 N N . ARG A 1 184 ? 42.976 15.869 33.662 1.00 23.84 184 ARG A N 1
ATOM 1396 C CA . ARG A 1 184 ? 43.069 17.316 33.746 1.00 23.97 184 ARG A CA 1
ATOM 1397 C C . ARG A 1 184 ? 43.581 17.750 35.136 1.00 23.99 184 ARG A C 1
ATOM 1398 O O . ARG A 1 184 ? 44.403 18.661 35.235 1.00 25.03 184 ARG A O 1
ATOM 1406 N N . VAL A 1 185 ? 43.116 17.083 36.191 1.00 23.17 185 VAL A N 1
ATOM 1407 C CA . VAL A 1 185 ? 43.533 17.419 37.551 1.00 22.84 185 VAL A CA 1
ATOM 1408 C C . VAL A 1 185 ? 45.022 17.073 37.750 1.00 24.12 185 VAL A C 1
ATOM 1409 O O . VAL A 1 185 ? 45.797 17.886 38.255 1.00 23.39 185 VAL A O 1
ATOM 1413 N N . LEU A 1 186 ? 45.406 15.873 37.324 1.00 25.26 186 LEU A N 1
ATOM 1414 C CA . LEU A 1 186 ? 46.785 15.377 37.462 1.00 27.97 186 LEU A CA 1
ATOM 1415 C C . LEU A 1 186 ? 47.829 16.222 36.749 1.00 28.41 186 LEU A C 1
ATOM 1416 O O . LEU A 1 186 ? 49.000 16.180 37.120 1.00 30.41 186 LEU A O 1
ATOM 1421 N N . ALA A 1 187 ? 47.428 16.955 35.717 1.00 28.25 187 ALA A N 1
ATOM 1422 C CA . ALA A 1 187 ? 48.348 17.835 34.990 1.00 28.03 187 ALA A CA 1
ATOM 1423 C C . ALA A 1 187 ? 48.528 19.213 35.626 1.00 26.86 187 ALA A C 1
ATOM 1424 O O . ALA A 1 187 ? 49.373 19.996 35.189 1.00 26.62 187 ALA A O 1
ATOM 1426 N N . ARG A 1 188 ? 47.735 19.536 36.650 1.00 25.06 188 ARG A N 1
ATOM 1427 C CA . ARG A 1 188 ? 47.853 20.838 37.288 1.00 23.71 188 ARG A CA 1
ATOM 1428 C C . ARG A 1 188 ? 49.137 20.856 38.110 1.00 23.29 188 ARG A C 1
ATOM 1429 O O . ARG A 1 188 ? 49.386 19.944 38.887 1.00 22.70 188 ARG A O 1
ATOM 1437 N N . PRO A 1 189 ? 49.951 21.892 37.948 1.00 23.27 189 PRO A N 1
ATOM 1438 C CA . PRO A 1 189 ? 51.225 21.949 38.668 1.00 23.65 189 PRO A CA 1
ATOM 1439 C C . PRO A 1 189 ? 51.123 21.829 40.190 1.00 23.67 189 PRO A C 1
ATOM 1440 O O . PRO A 1 189 ? 51.975 21.171 40.814 1.00 23.28 189 PRO A O 1
ATOM 1444 N N . ASN A 1 190 ? 50.119 22.443 40.807 1.00 23.03 190 ASN A N 1
ATOM 1445 C CA . ASN A 1 190 ? 50.008 22.363 42.259 1.00 23.83 190 ASN A CA 1
ATOM 1446 C C . ASN A 1 190 ? 49.501 21.011 42.731 1.00 24.78 190 ASN A C 1
ATOM 1447 O O . ASN A 1 190 ? 49.759 20.607 43.876 1.00 24.74 190 ASN A O 1
ATOM 1452 N N . VAL A 1 191 ? 48.832 20.277 41.842 1.00 25.49 191 VAL A N 1
ATOM 1453 C CA . VAL A 1 191 ? 48.489 18.881 42.108 1.00 26.90 191 VAL A CA 1
ATOM 1454 C C . VAL A 1 191 ? 49.737 18.012 42.111 1.00 28.26 191 VAL A C 1
ATOM 1455 O O . VAL A 1 191 ? 49.895 17.149 42.979 1.00 29.50 191 VAL A O 1
ATOM 1459 N N . GLN A 1 192 ? 50.608 18.211 41.131 1.00 29.13 192 GLN A N 1
ATOM 1460 C CA . GLN A 1 192 ? 51.842 17.434 41.052 1.00 30.84 192 GLN A CA 1
ATOM 1461 C C . GLN A 1 192 ? 52.733 17.719 42.264 1.00 31.31 192 GLN A C 1
ATOM 1462 O O . GLN A 1 192 ? 53.363 16.807 42.791 1.00 31.80 192 GLN A O 1
ATOM 1468 N N . LYS A 1 193 ? 52.721 18.967 42.724 1.00 31.07 193 LYS A N 1
ATOM 1469 C CA . LYS A 1 193 ? 53.470 19.377 43.899 1.00 30.91 193 LYS A CA 1
ATOM 1470 C C . LYS A 1 193 ? 53.010 18.626 45.150 1.00 31.33 193 LYS A C 1
ATOM 1471 O O . LYS A 1 193 ? 53.839 18.218 45.958 1.00 31.84 193 LYS A O 1
ATOM 1477 N N . ALA A 1 194 ? 51.697 18.448 45.314 1.00 30.26 194 ALA A N 1
ATOM 1478 C CA . ALA A 1 194 ? 51.145 17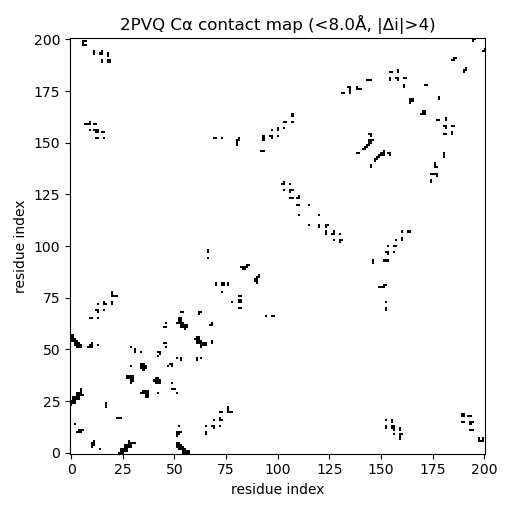.693 46.446 1.00 29.98 194 ALA A CA 1
ATOM 1479 C C . ALA A 1 194 ? 51.494 16.195 46.368 1.00 31.00 194 ALA A C 1
ATOM 1480 O O . ALA A 1 194 ? 51.851 15.569 47.367 1.00 29.83 194 ALA A O 1
ATOM 1482 N N . PHE A 1 195 ? 51.369 15.621 45.176 1.00 31.95 195 PHE A N 1
ATOM 1483 C CA . PHE A 1 195 ? 51.740 14.212 44.953 1.00 33.37 195 PHE A CA 1
ATOM 1484 C C . PHE A 1 195 ? 53.214 13.977 45.316 1.00 34.30 195 PHE A C 1
ATOM 1485 O O . PHE A 1 195 ? 53.564 12.943 45.916 1.00 35.09 195 PHE A O 1
ATOM 1493 N N . LYS A 1 196 ? 54.068 14.947 44.997 1.00 34.10 196 LYS A N 1
ATOM 1494 C CA . LYS A 1 196 ? 55.506 14.877 45.268 1.00 35.27 196 LYS A CA 1
ATOM 1495 C C . LYS A 1 196 ? 55.753 14.871 46.777 1.00 34.75 196 LYS A C 1
ATOM 1496 O O . LYS A 1 196 ? 56.591 14.110 47.293 1.00 34.95 196 LYS A O 1
ATOM 1502 N N . GLU A 1 197 ? 54.999 15.726 47.470 1.00 32.73 197 GLU A N 1
ATOM 1503 C CA . GLU A 1 197 ? 55.083 15.880 48.915 1.00 31.95 197 GLU A CA 1
ATOM 1504 C C . GLU A 1 197 ? 54.675 14.584 49.645 1.00 31.96 197 GLU A C 1
ATOM 1505 O O . GLU A 1 197 ? 55.041 14.387 50.802 1.00 32.28 197 GLU A O 1
ATOM 1511 N N . GLU A 1 198 ? 53.948 13.686 48.991 1.00 31.96 198 GLU A N 1
ATOM 1512 C CA . GLU A 1 198 ? 53.647 12.383 49.599 1.00 33.45 198 GLU A CA 1
ATOM 1513 C C . GLU A 1 198 ? 54.544 11.242 49.076 1.00 35.58 198 GLU A C 1
ATOM 1514 O O . GLU A 1 198 ? 54.303 10.074 49.385 1.00 36.53 198 GLU A O 1
ATOM 1520 N N . GLY A 1 199 ? 55.545 11.584 48.264 1.00 37.42 199 GLY A N 1
ATOM 1521 C CA . GLY A 1 199 ? 56.424 10.606 47.620 1.00 38.57 199 GLY A CA 1
ATOM 1522 C C . GLY A 1 199 ? 55.758 9.757 46.542 1.00 39.29 199 GLY A C 1
ATOM 1523 O O . GLY A 1 199 ? 56.141 8.603 46.313 1.00 39.23 199 GLY A O 1
ATOM 1524 N N . LEU A 1 200 ? 54.763 10.331 45.878 1.00 39.42 200 LEU A N 1
ATOM 1525 C CA . LEU A 1 200 ? 53.949 9.618 44.902 1.00 40.25 200 LEU A CA 1
ATOM 1526 C C . LEU A 1 200 ? 54.277 10.110 43.496 1.00 41.83 200 LEU A C 1
ATOM 1527 O O . LEU A 1 200 ? 54.668 11.270 43.318 1.00 42.45 200 LEU A O 1
ATOM 1532 N N . ASN A 1 201 ? 54.106 9.219 42.515 1.00 43.52 201 ASN A N 1
ATOM 1533 C CA . ASN A 1 201 ? 54.262 9.532 41.090 1.00 44.73 201 ASN A CA 1
ATOM 1534 C C . ASN A 1 201 ? 52.925 9.359 40.346 1.00 45.35 201 ASN A C 1
ATOM 1535 O O . ASN A 1 201 ? 52.897 9.034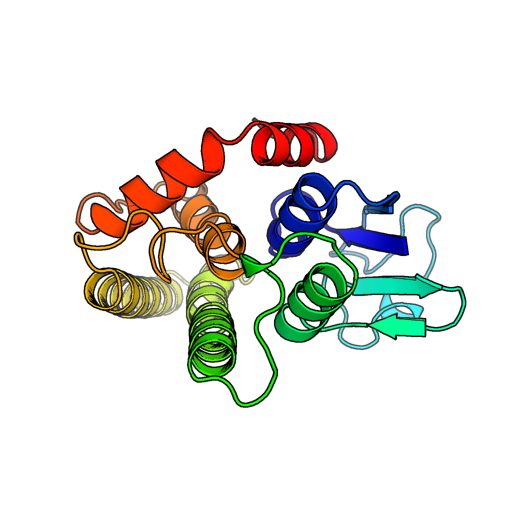 39.141 1.00 46.67 201 ASN A O 1
#

Solvent-accessible surface area: 10165 Å² total; per-residue (Å²): 53,44,0,15,22,96,74,22,18,5,0,4,0,0,0,1,0,0,6,28,18,64,44,118,46,115,54,50,47,10,73,46,202,50,61,97,19,84,133,44,32,85,0,88,89,29,4,84,153,1,49,16,8,0,0,34,29,129,121,82,49,50,49,23,121,14,44,44,0,0,17,62,0,0,52,101,4,137,51,78,28,3,80,22,72,131,80,35,111,104,6,57,118,1,78,93,2,3,37,22,0,61,59,0,47,68,7,0,53,22,14,110,46,114,153,56,56,146,136,53,101,59,45,25,34,58,51,0,71,131,47,0,31,59,0,22,82,78,13,41,131,190,48,48,32,14,59,14,122,81,12,6,0,0,0,0,10,0,3,7,0,0,21,40,0,68,63,73,190,36,117,11,81,79,31,80,59,1,57,94,6,44,100,99,0,50,80,62,109,54,0,85,83,0,30,166,64,9,73,56,192